Protein AF-A0A382QL53-F1 (afdb_monomer_lite)

Secondary structure (DSSP, 8-state):
--------------------TTTTTTTT------PPPEEEEEEEEE-SSTTTTTHHHHHHHHHHHHHHHHH-SSPPEEEEEEEEE--TTSS-SEEEEEEES-HHHHHHHHHT-------SSSBTHHHHHHHHHHTS---S-SSEEEEEEEEESS-B-SS-TTS--HHHHHHHHHHTTEEEEEEE-S--TT---

Organism: NCBI:txid408172

Sequence (193 aa):
MMKKLIPTVCILALGIASPVFAAEKEEAKKVAKKQKPRIEVCFVLDTTGSMGGLIAGAKEKIWSMANEMISAKPTPEIRIGLIGYRDKTDAYVTKVYQLSNDIDDIYGKLMAFQAQGGGDTPESVNQALNEAVTKMEWSKSRDVLKVIFLVGDAPPHMDYKQDVKYPDSCKLAMKKDIIVNTIQCGSMGSTTP

Radius of gyration: 31.43 Å; chains: 1; bounding box: 80×53×101 Å

Structure (mmCIF, N/CA/C/O backbone):
data_AF-A0A382QL53-F1
#
_entry.id   AF-A0A382QL53-F1
#
loop_
_atom_site.group_PDB
_atom_site.id
_atom_site.type_symbol
_atom_site.label_atom_id
_atom_site.label_alt_id
_atom_site.label_comp_id
_atom_site.label_asym_id
_atom_site.label_entity_id
_atom_site.label_seq_id
_atom_site.pdbx_PDB_ins_code
_atom_site.Cartn_x
_atom_site.Cartn_y
_atom_site.Cartn_z
_atom_site.occupancy
_atom_site.B_iso_or_equiv
_atom_site.auth_seq_id
_atom_site.auth_comp_id
_atom_site.auth_asym_id
_atom_site.auth_atom_id
_atom_site.pdbx_PDB_model_num
ATOM 1 N N . MET A 1 1 ? -65.905 -37.876 81.421 1.00 43.59 1 MET A N 1
ATOM 2 C CA . MET A 1 1 ? -64.572 -37.915 80.772 1.00 43.59 1 MET A CA 1
ATOM 3 C C . MET A 1 1 ? -64.428 -36.648 79.935 1.00 43.59 1 MET A C 1
ATOM 5 O O . MET A 1 1 ? -64.988 -36.576 78.861 1.00 43.59 1 MET A O 1
ATOM 9 N N . MET A 1 2 ? -64.070 -35.516 80.540 1.00 40.69 2 MET A N 1
ATOM 10 C CA . MET A 1 2 ? -62.701 -35.019 80.757 1.00 40.69 2 MET A CA 1
ATOM 11 C C . MET A 1 2 ? -61.915 -34.711 79.470 1.00 40.69 2 MET A C 1
ATOM 13 O O . MET A 1 2 ? -61.416 -35.628 78.828 1.00 40.69 2 MET A O 1
ATOM 17 N N . LYS A 1 3 ? -61.667 -33.396 79.312 1.00 38.94 3 LYS A N 1
ATOM 18 C CA . LYS A 1 3 ? -60.538 -32.678 78.674 1.00 38.94 3 LYS A CA 1
ATOM 19 C C . LYS A 1 3 ? -60.883 -31.991 77.344 1.00 38.94 3 LYS A C 1
ATOM 21 O O . LYS A 1 3 ? -61.438 -32.627 76.472 1.00 38.94 3 LYS A O 1
ATOM 26 N N . LYS A 1 4 ? -60.520 -30.731 77.088 1.00 42.22 4 LYS A N 1
ATOM 27 C CA . LYS A 1 4 ? -59.977 -29.615 77.890 1.00 42.22 4 LYS A CA 1
ATOM 28 C C . LYS A 1 4 ? -60.097 -28.361 77.000 1.00 42.22 4 LYS A C 1
ATOM 30 O O . LYS A 1 4 ? -59.873 -28.440 75.800 1.00 42.22 4 LYS A O 1
ATOM 35 N N . LEU A 1 5 ? -60.423 -27.238 77.626 1.00 50.81 5 LEU A N 1
ATOM 36 C CA . LEU A 1 5 ? -60.391 -25.873 77.104 1.00 50.81 5 LEU A CA 1
ATOM 37 C C . LEU A 1 5 ? -58.932 -25.392 76.949 1.00 50.81 5 LEU A C 1
ATOM 39 O O . LEU A 1 5 ? -58.156 -25.585 77.887 1.00 50.81 5 LEU A O 1
ATOM 43 N N . ILE A 1 6 ? -58.579 -24.733 75.837 1.00 47.62 6 ILE A N 1
ATOM 44 C CA . ILE A 1 6 ? -57.430 -23.807 75.740 1.00 47.62 6 ILE A CA 1
ATOM 45 C C . ILE A 1 6 ? -57.850 -22.602 74.869 1.00 47.62 6 ILE A C 1
ATOM 47 O O . ILE A 1 6 ? -58.411 -22.824 73.796 1.00 47.62 6 ILE A O 1
ATOM 51 N N . PRO A 1 7 ? -57.618 -21.351 75.315 1.00 47.66 7 PRO A N 1
ATOM 52 C CA . PRO A 1 7 ? -57.977 -20.130 74.596 1.00 47.66 7 PRO A CA 1
ATOM 53 C C . PRO A 1 7 ? -56.783 -19.489 73.852 1.00 47.66 7 PRO A C 1
ATOM 55 O O . PRO A 1 7 ? -55.632 -19.864 74.059 1.00 47.66 7 PRO A O 1
ATOM 58 N N . THR A 1 8 ? -57.097 -18.429 73.092 1.00 39.28 8 THR A N 1
ATOM 59 C CA . THR A 1 8 ? -56.210 -17.295 72.746 1.00 39.28 8 THR A CA 1
ATOM 60 C C . THR A 1 8 ? -55.262 -17.486 71.550 1.00 39.28 8 THR A C 1
ATOM 62 O O . THR A 1 8 ? -54.383 -18.336 71.558 1.00 39.28 8 THR A O 1
ATOM 65 N N . VAL A 1 9 ? -55.395 -16.621 70.535 1.00 42.31 9 VAL A N 1
ATOM 66 C CA . VAL A 1 9 ? -54.468 -15.506 70.218 1.00 42.31 9 VAL A CA 1
ATOM 67 C C . VAL A 1 9 ? -54.793 -14.971 68.811 1.00 42.31 9 VAL A C 1
ATOM 69 O O . VAL A 1 9 ? -54.548 -15.623 67.801 1.00 42.31 9 VAL A O 1
ATOM 72 N N . CYS A 1 10 ? -55.318 -13.743 68.759 1.00 44.75 10 CYS A N 1
ATOM 73 C CA . CYS A 1 10 ? -55.179 -12.848 67.611 1.00 44.75 10 CYS A CA 1
ATOM 74 C C . CYS A 1 10 ? -53.728 -12.363 67.537 1.00 44.75 10 CYS A C 1
ATOM 76 O O . CYS A 1 10 ? -53.263 -11.752 68.498 1.00 44.75 10 CYS A O 1
ATOM 78 N N . ILE A 1 11 ? -53.060 -12.518 66.392 1.00 45.62 11 ILE A N 1
ATOM 79 C CA . ILE A 1 11 ? -51.958 -11.632 65.993 1.00 45.62 11 ILE A CA 1
ATOM 80 C C . ILE A 1 11 ? -52.232 -11.169 64.560 1.00 45.62 11 ILE A C 1
ATOM 82 O O . ILE A 1 11 ? -52.137 -11.939 63.607 1.00 45.62 11 ILE A O 1
ATOM 86 N N . LEU A 1 12 ? -52.586 -9.886 64.439 1.00 45.88 12 LEU A N 1
ATOM 87 C CA . LEU A 1 12 ? -52.374 -9.098 63.231 1.00 45.88 12 LEU A CA 1
ATOM 88 C C . LEU A 1 12 ? -50.868 -9.094 62.938 1.00 45.88 12 LEU A C 1
ATOM 90 O O . LEU A 1 12 ? -50.099 -8.549 63.728 1.00 45.88 12 LEU A O 1
ATOM 94 N N . ALA A 1 13 ? -50.447 -9.638 61.799 1.00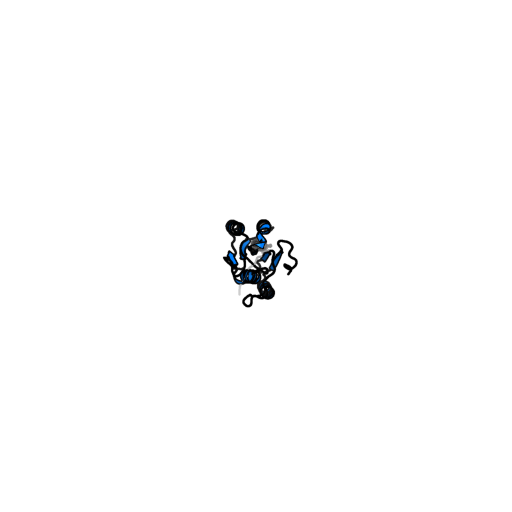 44.06 13 ALA A N 1
ATOM 95 C CA . ALA A 1 13 ? -49.136 -9.332 61.242 1.00 44.06 13 ALA A CA 1
ATOM 96 C C . ALA A 1 13 ? -49.301 -8.205 60.216 1.00 44.06 13 ALA A C 1
ATOM 98 O O . ALA A 1 13 ? -49.798 -8.413 59.109 1.00 44.06 13 ALA A O 1
ATOM 99 N N . LEU A 1 14 ? -48.924 -6.995 60.641 1.00 41.38 14 LEU A N 1
ATOM 100 C CA . LEU A 1 14 ? -48.677 -5.848 59.776 1.00 41.38 14 LEU A CA 1
ATOM 101 C C . LEU A 1 14 ? -47.622 -6.193 58.717 1.00 41.38 14 LEU A C 1
ATOM 103 O O . LEU A 1 14 ? -46.703 -6.974 58.957 1.00 41.38 14 LEU A O 1
ATOM 107 N N . GLY A 1 15 ? -47.764 -5.559 57.555 1.00 47.03 15 GLY A N 1
ATOM 108 C CA . GLY A 1 15 ? -46.883 -5.727 56.413 1.00 47.03 15 GLY A CA 1
ATOM 109 C C . GLY A 1 15 ? -45.410 -5.451 56.708 1.00 47.03 15 GLY A C 1
ATOM 110 O O . GLY A 1 15 ? -45.041 -4.481 57.366 1.00 47.03 15 GLY A O 1
ATOM 111 N N . ILE A 1 16 ? -44.576 -6.282 56.098 1.00 46.41 16 ILE A N 1
ATOM 112 C CA . ILE A 1 16 ? -43.194 -5.975 55.755 1.00 46.41 16 ILE A CA 1
ATOM 113 C C . ILE A 1 16 ? -43.114 -6.031 54.231 1.00 46.41 16 ILE A C 1
ATOM 115 O O . ILE A 1 16 ? -42.966 -7.090 53.628 1.00 46.41 16 ILE A O 1
ATOM 119 N N . ALA A 1 17 ? -43.289 -4.874 53.591 1.00 50.91 17 ALA A N 1
ATOM 120 C CA . ALA A 1 17 ? -42.873 -4.696 52.209 1.00 50.91 17 ALA A CA 1
ATOM 121 C C . ALA A 1 17 ? -41.340 -4.724 52.204 1.00 50.91 17 ALA A C 1
ATOM 123 O O . ALA A 1 17 ? -40.684 -3.722 52.481 1.00 50.91 17 ALA A O 1
ATOM 124 N N . SER A 1 18 ? -40.769 -5.905 51.986 1.00 45.72 18 SER A N 1
ATOM 125 C CA . SER A 1 18 ? -39.323 -6.076 51.912 1.00 45.72 18 SER A CA 1
ATOM 126 C C . SER A 1 18 ? -38.770 -5.292 50.713 1.00 45.72 18 SER A C 1
ATOM 128 O O . SER A 1 18 ? -39.291 -5.438 49.602 1.00 45.72 18 SER A O 1
ATOM 130 N N . PRO A 1 19 ? -37.692 -4.506 50.874 1.00 47.59 19 PRO A N 1
ATOM 131 C CA . PRO A 1 19 ? -37.056 -3.784 49.782 1.00 47.59 19 PRO A CA 1
ATOM 132 C C . PRO A 1 19 ? -36.140 -4.744 49.010 1.00 47.59 19 PRO A C 1
ATOM 134 O O . PRO A 1 19 ? -34.940 -4.528 48.906 1.00 47.59 19 PRO A O 1
ATOM 137 N N . VAL A 1 20 ? -36.681 -5.848 48.494 1.00 49.78 20 VAL A N 1
ATOM 138 C CA . VAL A 1 20 ? -35.894 -6.811 47.699 1.00 49.78 20 VAL A CA 1
ATOM 139 C C . VAL A 1 20 ? -35.732 -6.317 46.255 1.00 49.78 20 VAL A C 1
ATOM 141 O O . VAL A 1 20 ? -34.759 -6.642 45.592 1.00 49.78 20 VAL A O 1
ATOM 144 N N . PHE A 1 21 ? -36.607 -5.420 45.791 1.00 45.22 21 PHE A N 1
ATOM 145 C CA . PHE A 1 21 ? -36.583 -4.900 44.418 1.00 45.22 21 PHE A CA 1
ATOM 146 C C . PHE A 1 21 ? -35.567 -3.777 44.147 1.00 45.22 21 PHE A C 1
ATOM 148 O O . PHE A 1 21 ? -35.374 -3.399 42.991 1.00 45.22 21 PHE A O 1
ATOM 155 N N . ALA A 1 22 ? -34.941 -3.204 45.180 1.00 47.62 22 ALA A N 1
ATOM 156 C CA . ALA A 1 22 ? -34.010 -2.086 45.004 1.00 47.62 22 ALA A CA 1
ATOM 157 C C . ALA A 1 22 ? -32.567 -2.546 44.727 1.00 47.62 22 ALA A C 1
ATOM 159 O O . ALA A 1 22 ? -31.848 -1.861 44.005 1.00 47.62 22 ALA A O 1
ATOM 160 N N . ALA A 1 23 ? -32.166 -3.714 45.239 1.00 45.59 23 ALA A N 1
ATOM 161 C CA . ALA A 1 23 ? -30.795 -4.215 45.120 1.00 45.59 23 ALA A CA 1
ATOM 162 C C . ALA A 1 23 ? -30.489 -4.846 43.745 1.00 45.59 23 ALA A C 1
ATOM 164 O O . ALA A 1 23 ? -29.383 -4.694 43.236 1.00 45.59 23 ALA A O 1
ATOM 165 N N . GLU A 1 24 ? -31.472 -5.463 43.076 1.00 47.09 24 GLU A N 1
ATOM 166 C CA . GLU A 1 24 ? -31.278 -6.036 41.728 1.00 47.09 24 GLU A CA 1
ATOM 167 C C . GLU A 1 24 ? -31.043 -4.978 40.635 1.00 47.09 24 GLU A C 1
ATOM 169 O O . GLU A 1 24 ? -30.497 -5.279 39.574 1.00 47.09 24 GLU A O 1
ATOM 174 N N . LYS A 1 25 ? -31.421 -3.714 40.873 1.00 46.41 25 LYS A N 1
ATOM 175 C CA . LYS A 1 25 ? -31.213 -2.634 39.895 1.00 46.41 25 LYS A CA 1
ATOM 176 C C . LYS A 1 25 ? -29.796 -2.060 39.890 1.00 46.41 25 LYS A C 1
ATOM 178 O O . LYS A 1 25 ? -29.438 -1.410 38.906 1.00 46.41 25 LYS A O 1
ATOM 183 N N . GLU A 1 26 ? -28.991 -2.290 40.927 1.00 45.16 26 GLU A N 1
ATOM 184 C CA . GLU A 1 26 ? -27.621 -1.759 40.983 1.00 45.16 26 GLU A CA 1
ATOM 185 C C . GLU A 1 26 ? -26.584 -2.656 40.288 1.00 45.16 26 GLU A C 1
ATOM 187 O O . GLU A 1 26 ? -25.626 -2.132 39.718 1.00 45.16 26 GLU A O 1
ATOM 192 N N . GLU A 1 27 ? -26.800 -3.973 40.189 1.00 45.03 27 GLU A N 1
ATOM 193 C CA . GLU A 1 27 ? -25.874 -4.871 39.469 1.00 45.03 27 GLU A CA 1
ATOM 194 C C . GLU A 1 27 ? -26.003 -4.808 37.932 1.00 45.03 27 GLU A C 1
ATOM 196 O O . GLU A 1 27 ? -25.089 -5.206 37.203 1.00 45.03 27 GLU A O 1
ATOM 201 N N . ALA A 1 28 ? -27.085 -4.228 37.401 1.00 46.31 28 ALA A N 1
ATOM 202 C CA . ALA A 1 28 ? -27.333 -4.120 35.959 1.00 46.31 28 ALA A CA 1
ATOM 203 C C . ALA A 1 28 ? -26.646 -2.916 35.275 1.00 46.31 28 ALA A C 1
ATOM 205 O O . ALA A 1 28 ? -26.848 -2.679 34.083 1.00 46.31 28 ALA A O 1
ATOM 206 N N . LYS A 1 29 ? -25.794 -2.164 35.985 1.00 43.12 29 LYS A N 1
ATOM 207 C CA . LYS A 1 29 ? -24.888 -1.159 35.397 1.00 43.12 29 LYS A CA 1
ATOM 208 C C . LYS A 1 29 ? -23.459 -1.696 35.271 1.00 43.12 29 LYS A C 1
ATOM 210 O O . LYS A 1 29 ? -22.486 -1.007 35.573 1.00 43.12 29 LYS A O 1
ATOM 215 N N . LYS A 1 30 ? -23.290 -2.897 34.706 1.00 46.78 30 LYS A N 1
ATOM 216 C CA . LYS A 1 30 ? -22.062 -3.173 33.946 1.00 46.78 30 LYS A CA 1
ATOM 217 C C . LYS A 1 30 ? -22.049 -2.200 32.774 1.00 46.78 30 LYS A C 1
ATOM 219 O O . LYS A 1 30 ? -22.709 -2.425 31.764 1.00 46.78 30 LYS A O 1
ATOM 224 N N . VAL A 1 31 ? -21.323 -1.095 32.931 1.00 47.88 31 VAL A N 1
ATOM 225 C CA . VAL A 1 31 ? -20.933 -0.215 31.831 1.00 47.88 31 VAL A CA 1
ATOM 226 C C . VAL A 1 31 ? -20.260 -1.111 30.799 1.00 47.88 31 VAL A C 1
ATOM 228 O O . VAL A 1 31 ? -19.096 -1.481 30.953 1.00 47.88 31 VAL A O 1
ATOM 231 N N . ALA A 1 32 ? -21.005 -1.527 29.775 1.00 52.66 32 ALA A N 1
ATOM 232 C CA . ALA A 1 32 ? -20.423 -2.111 28.587 1.00 52.66 32 ALA A CA 1
ATOM 233 C C . ALA A 1 32 ? -19.450 -1.051 28.071 1.00 52.66 32 ALA A C 1
ATOM 235 O O . ALA A 1 32 ? -19.874 -0.011 27.562 1.00 52.66 32 ALA A O 1
ATOM 236 N N . LYS A 1 33 ? -18.147 -1.247 28.309 1.00 56.38 33 LYS A N 1
ATOM 237 C CA . LYS A 1 33 ? -17.110 -0.398 27.727 1.00 56.38 33 LYS A CA 1
ATOM 238 C C . LYS A 1 33 ? -17.384 -0.408 26.227 1.00 56.38 33 LYS A C 1
ATOM 240 O O . LYS A 1 33 ? -17.212 -1.449 25.599 1.00 56.38 33 LYS A O 1
ATOM 245 N N . LYS A 1 34 ? -17.865 0.713 25.675 1.00 66.12 34 LYS A N 1
ATOM 246 C CA . LYS A 1 34 ? -17.978 0.894 24.224 1.00 66.12 34 LYS A CA 1
ATOM 247 C C . LYS A 1 34 ? -16.606 0.543 23.657 1.00 66.12 34 LYS A C 1
ATOM 249 O O . LYS A 1 34 ? -15.632 1.221 23.987 1.00 66.12 34 LYS A O 1
ATOM 254 N N . GLN A 1 35 ? -16.514 -0.555 22.906 1.00 80.44 35 GLN A N 1
ATOM 255 C CA . GLN A 1 35 ? -15.264 -0.918 22.251 1.00 80.44 35 GLN A CA 1
ATOM 256 C C . GLN A 1 35 ? -14.867 0.239 21.337 1.00 80.44 35 GLN A C 1
ATOM 258 O O . GLN A 1 35 ? -15.718 0.826 20.661 1.00 80.44 35 GLN A O 1
ATOM 263 N N . LYS A 1 36 ? -13.586 0.609 21.377 1.00 88.94 36 LYS A N 1
ATOM 264 C CA . LYS A 1 36 ? -13.058 1.615 20.460 1.00 88.94 36 LYS A CA 1
ATOM 265 C C . LYS A 1 36 ? -13.231 1.090 19.032 1.00 88.94 36 LYS A C 1
ATOM 267 O O . LYS A 1 36 ? -13.008 -0.105 18.820 1.00 88.94 36 LYS A O 1
ATOM 272 N N . PRO A 1 37 ? -13.619 1.934 18.061 1.00 95.31 37 PRO A N 1
ATOM 273 C CA . PRO A 1 37 ? -13.603 1.521 16.666 1.00 95.31 37 PRO A CA 1
ATOM 274 C C . PRO A 1 37 ? -12.206 1.039 16.286 1.00 95.31 37 PRO A C 1
ATOM 276 O O . PRO A 1 37 ? -11.212 1.570 16.779 1.00 95.31 37 PRO A O 1
ATOM 279 N N . ARG A 1 38 ? -12.126 0.042 15.411 1.00 97.50 38 ARG A N 1
ATOM 280 C CA . ARG A 1 38 ? -10.855 -0.503 14.941 1.00 97.50 38 ARG A CA 1
ATOM 281 C C . ARG A 1 38 ? -10.722 -0.255 13.451 1.00 97.50 38 ARG A C 1
ATOM 283 O O . ARG A 1 38 ? -11.647 -0.557 12.697 1.00 97.50 38 ARG A O 1
ATOM 290 N N . ILE A 1 39 ? -9.578 0.282 13.048 1.00 98.00 39 ILE A N 1
ATOM 291 C CA . ILE A 1 39 ? -9.277 0.604 11.655 1.00 98.00 39 ILE A CA 1
ATOM 292 C C . ILE A 1 39 ? -7.958 -0.059 11.274 1.00 98.00 39 ILE A C 1
ATOM 294 O O . ILE A 1 39 ? -6.963 0.024 11.989 1.00 98.00 39 ILE A O 1
ATOM 298 N N . GLU A 1 40 ? -7.945 -0.714 10.128 1.00 98.69 40 GLU A N 1
ATOM 299 C CA . GLU A 1 40 ? -6.742 -1.228 9.495 1.00 98.69 40 GLU A CA 1
ATOM 300 C C . GLU A 1 40 ? -6.651 -0.606 8.115 1.00 98.69 40 GLU A C 1
ATOM 302 O O . GLU A 1 40 ? -7.607 -0.645 7.337 1.00 98.69 40 GLU A O 1
ATOM 307 N N . VAL A 1 41 ? -5.508 -0.005 7.819 1.00 98.56 41 VAL A N 1
ATOM 308 C CA . VAL A 1 41 ? -5.296 0.668 6.545 1.00 98.56 41 VAL A CA 1
ATOM 309 C C . VAL A 1 41 ? -3.972 0.251 5.936 1.00 98.56 41 VAL A C 1
ATOM 311 O O . VAL A 1 41 ? -2.953 0.207 6.617 1.00 98.56 41 VAL A O 1
ATOM 314 N N . CYS A 1 42 ? -3.985 -0.054 4.645 1.00 98.75 42 CYS A N 1
ATOM 315 C CA . CYS A 1 42 ? -2.784 -0.298 3.866 1.00 98.75 42 CYS A CA 1
ATOM 316 C C . CYS A 1 42 ? -2.668 0.771 2.781 1.00 98.75 42 CYS A C 1
ATOM 318 O O . CYS A 1 42 ? -3.566 0.916 1.951 1.00 98.75 42 CYS A O 1
ATOM 320 N N . PHE A 1 43 ? -1.564 1.512 2.783 1.00 98.69 43 PHE A N 1
ATOM 321 C CA . PHE A 1 43 ? -1.221 2.407 1.684 1.00 98.69 43 PHE A CA 1
ATOM 322 C C . PHE A 1 43 ? -0.340 1.657 0.688 1.00 98.69 43 PHE A C 1
ATOM 324 O O . PHE A 1 43 ? 0.678 1.085 1.070 1.00 98.69 43 PHE A O 1
ATOM 331 N N . VAL A 1 44 ? -0.736 1.645 -0.579 1.00 98.62 44 VAL A N 1
ATOM 332 C CA . VAL A 1 44 ? 0.003 1.021 -1.678 1.00 98.62 44 VAL A CA 1
ATOM 333 C C . VAL A 1 44 ? 0.491 2.150 -2.570 1.00 98.62 44 VAL A C 1
ATOM 335 O O . VAL A 1 44 ? -0.304 2.748 -3.284 1.00 98.62 44 VAL A O 1
ATOM 338 N N . LEU A 1 45 ? 1.767 2.494 -2.458 1.00 98.38 45 LEU A N 1
ATOM 339 C CA . LEU A 1 45 ? 2.376 3.661 -3.078 1.00 98.38 45 LEU A CA 1
ATOM 340 C C . LEU A 1 45 ? 3.227 3.253 -4.277 1.00 98.38 45 LEU A C 1
ATOM 342 O O . LEU A 1 45 ? 4.143 2.439 -4.153 1.00 98.38 45 LEU A O 1
ATOM 346 N N . ASP A 1 46 ? 2.948 3.888 -5.403 1.00 97.00 46 ASP A N 1
ATOM 347 C CA . ASP A 1 46 ? 3.813 3.897 -6.567 1.00 97.00 46 ASP A CA 1
ATOM 348 C C . ASP A 1 46 ? 5.127 4.622 -6.248 1.00 97.00 46 ASP A C 1
ATOM 350 O O . ASP A 1 46 ? 5.145 5.752 -5.743 1.00 97.00 46 ASP A O 1
ATOM 354 N N . THR A 1 47 ? 6.238 3.939 -6.497 1.00 96.69 47 THR A N 1
ATOM 355 C CA . THR A 1 47 ? 7.592 4.442 -6.255 1.00 96.69 47 THR A CA 1
ATOM 356 C C . THR A 1 47 ? 8.473 4.352 -7.499 1.00 96.69 47 THR A C 1
ATOM 358 O O . THR A 1 47 ? 9.704 4.341 -7.365 1.00 96.69 47 THR A O 1
ATOM 361 N N . THR A 1 48 ? 7.862 4.288 -8.684 1.00 94.81 48 THR A N 1
ATOM 362 C CA . THR A 1 48 ? 8.537 4.299 -9.990 1.00 94.81 48 THR A CA 1
ATOM 363 C C . THR A 1 48 ? 9.108 5.686 -10.293 1.00 94.81 48 THR A C 1
ATOM 365 O O . THR A 1 48 ? 8.911 6.651 -9.544 1.00 94.81 48 THR A O 1
ATOM 368 N N . GLY A 1 49 ? 9.881 5.809 -11.373 1.00 91.75 49 GLY A N 1
ATOM 369 C CA . GLY A 1 49 ? 10.487 7.077 -11.773 1.00 91.75 49 GLY A CA 1
ATOM 370 C C . GLY A 1 49 ? 9.481 8.176 -12.147 1.00 91.75 49 GLY A C 1
ATOM 371 O O . GLY A 1 49 ? 9.762 9.349 -11.880 1.00 91.75 49 GLY A O 1
ATOM 372 N N . SER A 1 50 ? 8.313 7.831 -12.710 1.00 91.38 50 SER A N 1
ATOM 373 C CA . SER A 1 50 ? 7.268 8.797 -13.115 1.00 91.38 50 SER A CA 1
ATOM 374 C C . SER A 1 50 ? 6.746 9.608 -11.927 1.00 91.38 50 SER A C 1
ATOM 376 O O . SER A 1 50 ? 6.552 10.824 -12.023 1.00 91.38 50 SER A O 1
ATOM 378 N N . MET A 1 51 ? 6.693 8.972 -10.755 1.00 94.62 51 MET A N 1
ATOM 379 C CA . MET A 1 51 ? 6.316 9.595 -9.494 1.00 94.62 51 MET A CA 1
ATOM 380 C C . MET A 1 51 ? 7.314 10.649 -8.991 1.00 94.62 51 MET A C 1
ATOM 382 O O . MET A 1 51 ? 7.040 11.280 -7.978 1.00 94.62 51 MET A O 1
ATOM 386 N N . GLY A 1 52 ? 8.448 10.908 -9.651 1.00 92.38 52 GLY A N 1
ATOM 387 C CA . GLY A 1 52 ? 9.494 11.836 -9.189 1.00 92.38 52 GLY A CA 1
ATOM 388 C C . GLY A 1 52 ? 8.985 13.166 -8.611 1.00 92.38 52 GLY A C 1
ATOM 389 O O . GLY A 1 52 ? 9.146 13.432 -7.420 1.00 92.38 52 GLY A O 1
ATOM 390 N N . GLY A 1 53 ? 8.330 13.992 -9.431 1.00 92.19 53 GLY A N 1
ATOM 391 C CA . GLY A 1 53 ? 7.772 15.283 -8.995 1.00 92.19 53 GLY A CA 1
ATOM 392 C C . GLY A 1 53 ? 6.497 15.178 -8.146 1.00 92.19 53 GLY A C 1
ATOM 393 O O . GLY A 1 53 ? 6.026 16.183 -7.621 1.00 92.19 53 GLY A O 1
ATOM 394 N N . LEU A 1 54 ? 5.932 13.976 -8.014 1.00 95.25 54 LEU A N 1
ATOM 395 C CA . LEU A 1 54 ? 4.622 13.721 -7.409 1.00 95.25 54 LEU A CA 1
ATOM 396 C C . LEU A 1 54 ? 4.729 13.029 -6.042 1.00 95.25 54 LEU A C 1
ATOM 398 O O . LEU A 1 54 ? 3.860 13.205 -5.189 1.00 95.25 54 LEU A O 1
ATOM 402 N N . ILE A 1 55 ? 5.804 12.274 -5.801 1.00 96.44 55 ILE A N 1
ATOM 403 C CA . ILE A 1 55 ? 5.938 11.365 -4.660 1.00 96.44 55 ILE A CA 1
ATOM 404 C C . ILE A 1 55 ? 5.983 12.119 -3.336 1.00 96.44 55 ILE A C 1
ATOM 406 O O . ILE A 1 55 ? 5.463 11.627 -2.339 1.00 96.44 55 ILE A O 1
ATOM 410 N N . ALA A 1 56 ? 6.560 13.323 -3.311 1.00 97.00 56 ALA A N 1
ATOM 411 C CA . ALA A 1 56 ? 6.552 14.168 -2.120 1.00 97.00 56 ALA A CA 1
ATOM 412 C C . ALA A 1 56 ? 5.111 14.526 -1.717 1.00 97.00 56 ALA A C 1
ATOM 414 O O . ALA A 1 56 ? 4.699 14.233 -0.596 1.00 97.00 56 ALA A O 1
ATOM 415 N N . GLY A 1 57 ? 4.311 15.031 -2.662 1.00 96.75 57 GLY A N 1
ATOM 416 C CA . GLY A 1 57 ? 2.896 15.334 -2.427 1.00 96.75 57 GLY A CA 1
ATOM 417 C C . GLY A 1 57 ? 2.061 14.089 -2.112 1.00 96.75 57 GLY A C 1
ATOM 418 O O . GLY A 1 57 ? 1.188 14.129 -1.245 1.00 96.75 57 GLY A O 1
ATOM 419 N N . ALA A 1 58 ? 2.356 12.951 -2.748 1.00 97.38 58 ALA A N 1
ATOM 420 C CA . ALA A 1 58 ? 1.696 11.679 -2.453 1.00 97.38 58 ALA A CA 1
ATOM 421 C C . ALA A 1 58 ? 1.950 11.229 -1.004 1.00 97.38 58 ALA A C 1
ATOM 423 O O . ALA A 1 58 ? 1.011 10.870 -0.292 1.00 97.38 58 ALA A O 1
ATOM 424 N N . LYS A 1 59 ? 3.201 11.308 -0.534 1.00 98.06 59 LYS A N 1
ATOM 425 C CA . LYS A 1 59 ? 3.573 11.004 0.855 1.00 98.06 59 LYS A CA 1
ATOM 426 C C . LYS A 1 59 ? 2.897 11.943 1.851 1.00 98.06 59 LYS A C 1
ATOM 428 O O . LYS A 1 59 ? 2.369 11.470 2.856 1.00 98.06 59 LYS A O 1
ATOM 433 N N . GLU A 1 60 ? 2.877 13.246 1.572 1.00 97.38 60 GLU A N 1
ATOM 434 C CA . GLU A 1 60 ? 2.176 14.233 2.403 1.00 97.38 60 GLU A CA 1
ATOM 435 C C . GLU A 1 60 ? 0.678 13.925 2.492 1.00 97.38 60 GLU A C 1
ATOM 437 O O . GLU A 1 60 ? 0.100 13.941 3.582 1.00 97.38 60 GLU A O 1
ATOM 442 N N . LYS A 1 61 ? 0.049 13.571 1.365 1.00 96.75 61 LYS A N 1
ATOM 443 C CA . LYS A 1 61 ? -1.371 13.212 1.329 1.00 96.75 61 LYS A CA 1
ATOM 444 C C . LYS A 1 61 ? -1.662 11.929 2.107 1.00 96.75 61 LYS A C 1
ATOM 446 O O . LYS A 1 61 ? -2.597 11.922 2.907 1.00 96.75 61 LYS A O 1
ATOM 451 N N . ILE A 1 62 ? -0.856 10.881 1.917 1.00 97.56 62 ILE A N 1
ATOM 452 C CA . ILE A 1 62 ? -0.943 9.629 2.686 1.00 97.56 62 ILE A CA 1
ATOM 453 C C . ILE A 1 62 ? -0.858 9.930 4.185 1.00 97.56 62 ILE A C 1
ATOM 455 O O . ILE A 1 62 ? -1.698 9.474 4.963 1.00 97.56 62 ILE A O 1
ATOM 459 N N . TRP A 1 63 ? 0.122 10.739 4.590 1.00 97.38 63 TRP A N 1
ATOM 460 C CA . TRP A 1 63 ? 0.320 11.086 5.992 1.00 97.38 63 TRP A CA 1
ATOM 461 C C . TRP A 1 63 ? -0.830 11.918 6.567 1.00 97.38 63 TRP A C 1
ATOM 463 O O . TRP A 1 63 ? -1.288 11.669 7.683 1.00 97.38 63 TRP A O 1
ATOM 473 N N . SER A 1 64 ? -1.357 12.871 5.798 1.00 96.94 64 SER A N 1
ATOM 474 C CA . SER A 1 64 ? -2.544 13.641 6.179 1.00 96.94 64 SER A CA 1
ATOM 475 C C . SER A 1 64 ? -3.757 12.734 6.414 1.00 96.94 64 SER A C 1
ATOM 477 O O . SER A 1 64 ? -4.424 12.872 7.439 1.00 96.94 64 SER A O 1
ATOM 479 N N . MET A 1 65 ? -3.999 11.763 5.530 1.00 96.69 65 MET A N 1
ATOM 480 C CA . MET A 1 65 ? -5.097 10.801 5.678 1.00 96.69 65 MET A CA 1
ATOM 481 C C . MET A 1 65 ? -4.906 9.887 6.891 1.00 96.69 65 MET A C 1
ATOM 483 O O . MET A 1 65 ? -5.859 9.629 7.626 1.00 96.69 65 MET A O 1
ATOM 487 N N . ALA A 1 66 ? -3.678 9.417 7.132 1.00 96.06 66 ALA A N 1
ATOM 488 C CA . ALA A 1 66 ? -3.348 8.650 8.330 1.00 96.06 66 ALA A CA 1
ATOM 489 C C . ALA A 1 66 ? -3.684 9.435 9.608 1.00 96.06 66 ALA A C 1
ATOM 491 O O . ALA A 1 66 ? -4.381 8.917 10.483 1.00 96.06 66 ALA A O 1
ATOM 492 N N . ASN A 1 67 ? -3.270 10.703 9.684 1.00 95.88 67 ASN A N 1
ATOM 493 C CA . ASN A 1 67 ? -3.550 11.575 10.827 1.00 95.88 67 ASN A CA 1
ATOM 494 C C . ASN A 1 67 ? -5.042 11.867 11.019 1.00 95.88 67 ASN A C 1
ATOM 496 O O . ASN A 1 67 ? -5.508 11.929 12.161 1.00 95.88 67 ASN A O 1
ATOM 500 N N . GLU A 1 68 ? -5.797 12.018 9.930 1.00 96.00 68 GLU A N 1
ATOM 501 C CA . GLU A 1 68 ? -7.252 12.177 9.980 1.00 96.00 68 GLU A CA 1
ATOM 502 C C . GLU A 1 68 ? -7.921 10.936 10.593 1.00 96.00 68 GLU A C 1
ATOM 504 O O . GLU A 1 68 ? -8.723 11.061 11.521 1.00 96.00 68 GLU A O 1
ATOM 509 N N . MET A 1 69 ? -7.523 9.733 10.160 1.00 95.44 69 MET A N 1
ATOM 510 C CA . MET A 1 69 ? -8.030 8.477 10.728 1.00 95.44 69 MET A CA 1
ATOM 511 C C . MET A 1 69 ? -7.641 8.302 12.203 1.00 95.44 69 MET A C 1
ATOM 513 O O . MET A 1 69 ? -8.483 7.906 13.006 1.00 95.44 69 MET A O 1
ATOM 517 N N . ILE A 1 70 ? -6.400 8.628 12.583 1.00 94.69 70 ILE A N 1
ATOM 518 C CA . ILE A 1 70 ? -5.922 8.573 13.980 1.00 94.69 70 ILE A CA 1
ATOM 519 C C . ILE A 1 70 ? -6.733 9.520 14.879 1.00 94.69 70 ILE A C 1
ATOM 521 O O . ILE A 1 70 ? -7.075 9.182 16.016 1.00 94.69 70 ILE A O 1
ATOM 525 N N . SER A 1 71 ? -7.053 10.709 14.368 1.00 95.06 71 SER A N 1
ATOM 526 C CA . SER A 1 71 ? -7.696 11.781 15.134 1.00 95.06 71 SER A CA 1
ATOM 527 C C . SER A 1 71 ? -9.226 11.700 15.152 1.00 95.06 71 SER A C 1
ATOM 529 O O . SER A 1 71 ? -9.867 12.461 15.887 1.00 95.06 71 SER A O 1
ATOM 531 N N . ALA A 1 72 ? -9.816 10.771 14.391 1.00 95.19 72 ALA A N 1
ATOM 532 C CA . ALA A 1 72 ? -11.257 10.561 14.309 1.00 95.19 72 ALA A CA 1
ATOM 533 C C . ALA A 1 72 ? -11.905 10.333 15.691 1.00 95.19 72 ALA A C 1
ATOM 535 O O . ALA A 1 72 ? -11.262 9.899 16.653 1.00 95.19 72 ALA A O 1
ATOM 536 N N . LYS A 1 73 ? -13.207 10.634 15.809 1.00 93.06 73 LYS A N 1
ATOM 537 C CA . LYS A 1 73 ? -13.979 10.462 17.051 1.00 93.06 73 LYS A CA 1
ATOM 538 C C . LYS A 1 73 ? -15.153 9.492 16.848 1.00 93.06 73 LYS A C 1
ATOM 540 O O . LYS A 1 73 ? -15.905 9.674 15.896 1.00 93.06 73 LYS A O 1
ATOM 545 N N . PRO A 1 74 ? -15.370 8.518 17.756 1.00 92.62 74 PRO A N 1
ATOM 546 C CA . PRO A 1 74 ? -14.522 8.177 18.906 1.00 92.62 74 PRO A CA 1
ATOM 547 C C . PRO A 1 74 ? -13.140 7.667 18.466 1.00 92.62 74 PRO A C 1
ATOM 549 O O . PRO A 1 74 ? -13.024 7.054 17.413 1.00 92.62 74 PRO A O 1
ATOM 552 N N . THR A 1 75 ? -12.106 7.948 19.269 1.00 94.00 75 THR A N 1
ATOM 553 C CA . THR A 1 75 ? -10.708 7.656 18.905 1.00 94.00 75 THR A CA 1
ATOM 554 C C . THR A 1 75 ? -10.509 6.165 18.632 1.00 94.00 75 THR A C 1
ATOM 556 O O . THR A 1 75 ? -10.739 5.364 19.550 1.00 94.00 75 THR A O 1
ATOM 559 N N . PRO A 1 76 ? -10.108 5.792 17.402 1.00 95.62 76 PRO A N 1
ATOM 560 C CA . PRO A 1 76 ? -9.983 4.400 17.017 1.00 95.62 76 PRO A CA 1
ATOM 561 C C . PRO A 1 76 ? -8.666 3.786 17.497 1.00 95.62 76 PRO A C 1
ATOM 563 O O . PRO A 1 76 ? -7.691 4.476 17.792 1.00 95.62 76 PRO A O 1
ATOM 566 N N . GLU A 1 77 ? -8.630 2.460 17.539 1.00 96.44 77 GLU A N 1
ATOM 567 C CA . GLU A 1 77 ? -7.388 1.691 17.502 1.00 96.44 77 GLU A CA 1
ATOM 568 C C . GLU A 1 77 ? -7.030 1.453 16.034 1.00 96.44 77 GLU A C 1
ATOM 570 O O . GLU A 1 77 ? -7.814 0.850 15.296 1.00 96.44 77 GLU A O 1
ATOM 575 N N . ILE A 1 78 ? -5.867 1.940 15.600 1.00 97.25 78 ILE A N 1
ATOM 576 C CA . ILE A 1 78 ? -5.452 1.883 14.197 1.00 97.25 78 ILE A CA 1
ATOM 577 C C . ILE A 1 78 ? -4.208 1.013 14.008 1.00 97.25 78 ILE A C 1
ATOM 579 O O . ILE A 1 78 ? -3.291 1.040 14.831 1.00 97.25 78 ILE A O 1
ATOM 583 N N . ARG A 1 79 ? -4.174 0.252 12.910 1.00 98.56 79 ARG A N 1
ATOM 584 C CA . ARG A 1 79 ? -2.948 -0.352 12.373 1.00 98.56 79 ARG A CA 1
ATOM 585 C C . ARG A 1 79 ? -2.736 0.119 10.941 1.00 98.56 79 ARG A C 1
ATOM 587 O O . ARG A 1 79 ? -3.672 0.082 10.142 1.00 98.56 79 ARG A O 1
ATOM 594 N N . ILE A 1 80 ? -1.520 0.541 10.624 1.00 98.62 80 ILE A N 1
ATOM 595 C CA . ILE A 1 80 ? -1.138 1.035 9.304 1.00 98.62 80 ILE A CA 1
ATOM 596 C C . ILE A 1 80 ? -0.108 0.085 8.704 1.00 98.62 80 ILE A C 1
ATOM 598 O O . ILE A 1 80 ? 0.854 -0.303 9.360 1.00 98.62 80 ILE A O 1
ATOM 602 N N . GLY A 1 81 ? -0.344 -0.313 7.462 1.00 98.50 81 GLY A N 1
ATOM 603 C CA . GLY A 1 81 ? 0.563 -1.085 6.629 1.00 98.50 81 GLY A CA 1
ATOM 604 C C . GLY A 1 81 ? 0.929 -0.276 5.395 1.00 98.50 81 GLY A C 1
ATOM 605 O O . GLY A 1 81 ? 0.227 0.666 5.008 1.00 98.50 81 GLY A O 1
ATOM 606 N N . LEU A 1 82 ? 2.031 -0.647 4.762 1.00 98.50 82 LEU A N 1
ATOM 607 C CA . LEU A 1 82 ? 2.579 0.108 3.648 1.00 98.50 82 LEU A CA 1
ATOM 608 C C . LEU A 1 82 ? 3.192 -0.847 2.624 1.00 98.50 82 LEU A C 1
ATOM 610 O O . LEU A 1 82 ? 3.976 -1.722 2.981 1.00 98.50 82 LEU A O 1
ATOM 614 N N . ILE A 1 83 ? 2.849 -0.673 1.354 1.00 98.62 83 ILE A N 1
ATOM 615 C CA . ILE A 1 83 ? 3.506 -1.333 0.228 1.00 98.62 83 ILE A CA 1
ATOM 616 C C . ILE A 1 83 ? 4.042 -0.245 -0.687 1.00 98.62 83 ILE A C 1
ATOM 618 O O . ILE A 1 83 ? 3.272 0.581 -1.154 1.00 98.62 83 ILE A O 1
ATOM 622 N N . GLY A 1 84 ? 5.344 -0.248 -0.951 1.00 97.88 84 GLY A N 1
ATOM 623 C CA . GLY A 1 84 ? 5.896 0.465 -2.105 1.00 97.88 84 GLY A CA 1
ATOM 624 C C . GLY A 1 84 ? 5.981 -0.492 -3.281 1.00 97.88 84 GLY A C 1
ATOM 625 O O . GLY A 1 84 ? 6.344 -1.651 -3.066 1.00 97.88 84 GLY A O 1
ATOM 626 N N . TYR A 1 85 ? 5.671 -0.046 -4.492 1.00 96.81 85 TYR A N 1
ATOM 627 C CA . TYR A 1 85 ? 5.853 -0.867 -5.687 1.00 96.81 85 TYR A CA 1
ATOM 628 C C . TYR A 1 85 ? 6.569 -0.124 -6.810 1.00 96.81 85 TYR A C 1
ATOM 630 O O . TYR A 1 85 ? 6.592 1.108 -6.839 1.00 96.81 85 TYR A O 1
ATOM 638 N N . ARG A 1 86 ? 7.205 -0.908 -7.677 1.00 94.44 86 ARG A N 1
ATOM 639 C CA . ARG A 1 86 ? 7.821 -0.490 -8.941 1.00 94.44 86 ARG A CA 1
ATOM 640 C C . ARG A 1 86 ? 7.496 -1.533 -10.011 1.00 94.44 86 ARG A C 1
ATOM 642 O O . ARG A 1 86 ? 6.453 -2.168 -9.871 1.00 94.44 86 ARG A O 1
ATOM 649 N N . ASP A 1 87 ? 8.375 -1.777 -10.986 1.00 89.56 87 ASP A N 1
ATOM 650 C CA . ASP A 1 87 ? 8.192 -2.830 -11.988 1.00 89.56 87 ASP A CA 1
ATOM 651 C C . ASP A 1 87 ? 9.134 -4.044 -11.824 1.00 89.56 87 ASP A C 1
ATOM 653 O O . ASP A 1 87 ? 10.018 -4.096 -10.963 1.00 89.56 87 ASP A O 1
ATOM 657 N N . LYS A 1 88 ? 8.914 -5.091 -12.629 1.00 85.38 88 LYS A N 1
ATOM 658 C CA . LYS A 1 88 ? 9.526 -6.428 -12.525 1.00 85.38 88 LYS A CA 1
ATOM 659 C C . LYS A 1 88 ? 11.039 -6.459 -12.664 1.00 85.38 88 LYS A C 1
ATOM 661 O O . LYS A 1 88 ? 11.665 -7.413 -12.201 1.00 85.38 88 LYS A O 1
ATOM 666 N N . THR A 1 89 ? 11.619 -5.452 -13.303 1.00 85.50 89 THR A N 1
ATOM 667 C CA . THR A 1 89 ? 13.065 -5.352 -13.539 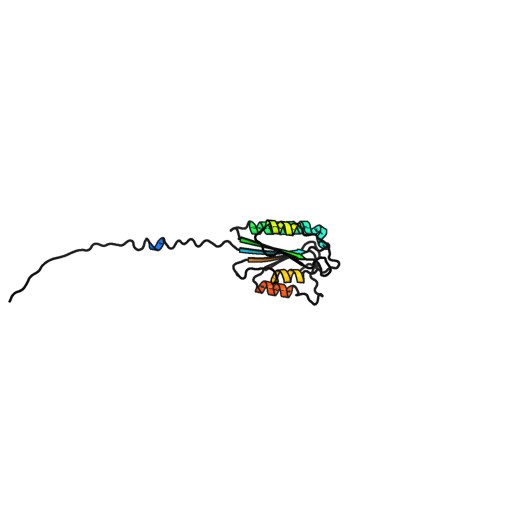1.00 85.50 89 THR A CA 1
ATOM 668 C C . THR A 1 89 ? 13.768 -4.392 -12.587 1.00 85.50 89 THR A C 1
ATOM 670 O O . THR A 1 89 ? 14.981 -4.212 -12.693 1.00 85.50 89 THR A O 1
ATOM 673 N N . ASP A 1 90 ? 13.037 -3.792 -11.650 1.00 89.75 90 ASP A N 1
ATOM 674 C CA . ASP A 1 90 ? 13.606 -2.867 -10.682 1.00 89.75 90 ASP A CA 1
ATOM 675 C C . ASP A 1 90 ? 14.244 -3.565 -9.483 1.00 89.75 90 ASP A C 1
ATOM 677 O O . ASP A 1 90 ? 14.145 -4.775 -9.281 1.00 89.75 90 ASP A O 1
ATOM 681 N N . ALA A 1 91 ? 14.875 -2.759 -8.623 1.00 90.50 91 ALA A N 1
ATOM 682 C CA . ALA A 1 91 ? 15.449 -3.206 -7.353 1.00 90.50 91 ALA A CA 1
ATOM 683 C C . ALA A 1 91 ? 14.457 -3.998 -6.475 1.00 90.50 91 ALA A C 1
ATOM 685 O O . ALA A 1 91 ? 14.875 -4.795 -5.636 1.00 90.50 91 ALA A O 1
ATOM 686 N N . TYR A 1 92 ? 13.157 -3.752 -6.641 1.00 93.12 92 TYR A N 1
ATOM 687 C CA . TYR A 1 92 ? 12.072 -4.554 -6.094 1.00 93.12 92 TYR A CA 1
ATOM 688 C C . TYR A 1 92 ? 10.802 -4.306 -6.905 1.00 93.12 92 TYR A C 1
ATOM 690 O O . TYR A 1 92 ? 10.566 -3.183 -7.335 1.00 93.12 92 TYR A O 1
ATOM 698 N N . VAL A 1 93 ? 9.948 -5.325 -7.012 1.00 93.69 93 VAL A N 1
ATOM 699 C CA . VAL A 1 93 ? 8.586 -5.142 -7.538 1.00 93.69 93 VAL A CA 1
ATOM 700 C C . VAL A 1 93 ? 7.672 -4.612 -6.447 1.00 93.69 93 VAL A C 1
ATOM 702 O O . VAL A 1 93 ? 6.942 -3.652 -6.646 1.00 93.69 93 VAL A O 1
ATOM 705 N N . THR A 1 94 ? 7.752 -5.202 -5.253 1.00 96.88 94 THR A N 1
ATOM 706 C CA . THR A 1 94 ? 7.017 -4.760 -4.069 1.00 96.88 94 THR A CA 1
ATOM 707 C C . THR A 1 94 ? 7.917 -4.770 -2.839 1.00 96.88 94 THR A C 1
ATOM 709 O O . THR A 1 94 ? 8.780 -5.634 -2.662 1.00 96.88 94 THR A O 1
ATOM 712 N N . LYS A 1 95 ? 7.705 -3.798 -1.955 1.00 97.62 95 LYS A N 1
ATOM 713 C CA . LYS A 1 95 ? 8.319 -3.722 -0.632 1.00 97.62 95 LYS A CA 1
ATOM 714 C C . LYS A 1 95 ? 7.218 -3.612 0.408 1.00 97.62 95 LYS A C 1
ATOM 716 O O . LYS A 1 95 ? 6.559 -2.581 0.502 1.00 97.62 95 LYS A O 1
ATOM 721 N N . VAL A 1 96 ? 7.024 -4.687 1.166 1.00 98.25 96 VAL A N 1
ATOM 722 C CA . VAL A 1 96 ? 5.890 -4.862 2.080 1.00 98.25 96 VAL A CA 1
ATOM 723 C C . VAL A 1 96 ? 6.303 -4.562 3.520 1.00 98.25 96 VAL A C 1
ATOM 725 O O . VAL A 1 96 ? 7.219 -5.185 4.055 1.00 98.25 96 VAL A O 1
ATOM 728 N N . TYR A 1 97 ? 5.578 -3.656 4.168 1.00 98.38 97 TYR A N 1
ATOM 729 C CA . TYR A 1 97 ? 5.639 -3.397 5.602 1.00 98.38 97 TYR A CA 1
ATOM 730 C C . TYR A 1 97 ? 4.275 -3.697 6.227 1.00 98.38 97 TYR A C 1
ATOM 732 O O . TYR A 1 97 ? 3.268 -3.090 5.861 1.00 98.38 97 TYR A O 1
ATOM 740 N N . GLN A 1 98 ? 4.252 -4.658 7.151 1.00 98.25 98 GLN A N 1
ATOM 741 C CA . GLN A 1 98 ? 3.022 -5.189 7.740 1.00 98.25 98 GLN A CA 1
ATOM 742 C C . GLN A 1 98 ? 2.228 -4.154 8.546 1.00 98.25 98 GLN A C 1
ATOM 744 O O . GLN A 1 98 ? 2.761 -3.133 8.978 1.00 98.25 98 GLN A O 1
ATOM 749 N N . LEU A 1 99 ? 0.946 -4.465 8.766 1.00 98.44 99 LEU A N 1
ATOM 750 C CA . LEU A 1 99 ? 0.030 -3.683 9.598 1.00 98.44 99 LEU A CA 1
ATOM 751 C C . LEU A 1 99 ? 0.562 -3.561 11.035 1.00 98.44 99 LEU A C 1
ATOM 753 O O . LEU A 1 99 ? 0.544 -4.531 11.795 1.00 98.44 99 LEU A O 1
ATOM 757 N N . SER A 1 100 ? 0.963 -2.350 11.419 1.00 97.81 100 SER A N 1
ATOM 758 C CA . SER A 1 100 ? 1.532 -2.030 12.731 1.00 97.81 100 SER A CA 1
ATOM 759 C C . SER A 1 100 ? 0.796 -0.868 13.397 1.00 97.81 100 SER A C 1
ATOM 761 O O . SER A 1 100 ? 0.253 0.005 12.724 1.00 97.81 100 SER A O 1
ATOM 763 N N . ASN A 1 101 ? 0.772 -0.848 14.727 1.00 96.88 101 ASN A N 1
ATOM 764 C CA . ASN A 1 101 ? 0.333 0.303 15.519 1.00 96.88 101 ASN A CA 1
ATOM 765 C C . ASN A 1 101 ? 1.493 1.251 15.889 1.00 96.88 101 ASN A C 1
ATOM 767 O O . ASN A 1 101 ? 1.253 2.258 16.551 1.00 96.88 101 ASN A O 1
ATOM 771 N N . ASP A 1 102 ? 2.724 0.939 15.473 1.00 97.50 102 ASP A N 1
ATOM 772 C CA . ASP A 1 102 ? 3.875 1.839 15.564 1.00 97.50 102 ASP A CA 1
ATOM 773 C C . ASP A 1 102 ? 3.831 2.849 14.409 1.00 97.50 102 ASP A C 1
ATOM 775 O O . ASP A 1 102 ? 4.258 2.582 13.283 1.00 97.50 102 ASP A O 1
ATOM 779 N N . ILE A 1 103 ? 3.209 3.994 14.679 1.00 94.81 103 ILE A N 1
ATOM 780 C CA . ILE A 1 103 ? 2.938 5.016 13.667 1.00 94.81 103 ILE A CA 1
ATOM 781 C C . ILE A 1 103 ? 4.227 5.730 13.234 1.00 94.81 103 ILE A C 1
ATOM 783 O O . ILE A 1 103 ? 4.366 6.068 12.056 1.00 94.81 103 ILE A O 1
ATOM 787 N N . ASP A 1 104 ? 5.180 5.913 14.149 1.00 95.81 104 ASP A N 1
ATOM 788 C CA . ASP A 1 104 ? 6.443 6.605 13.878 1.00 95.81 104 ASP A CA 1
ATOM 789 C C . ASP A 1 104 ? 7.345 5.773 12.954 1.00 95.81 104 ASP A C 1
ATOM 791 O O . ASP A 1 104 ? 7.930 6.298 12.001 1.00 95.81 104 ASP A O 1
ATOM 795 N N . ASP A 1 105 ? 7.401 4.457 13.170 1.00 97.50 105 ASP A N 1
ATOM 796 C CA . ASP A 1 105 ? 8.111 3.527 12.288 1.00 97.50 105 ASP A CA 1
ATOM 797 C C . ASP A 1 105 ? 7.505 3.500 10.870 1.00 97.50 105 ASP A C 1
ATOM 799 O O . ASP A 1 105 ? 8.231 3.582 9.871 1.00 97.50 105 ASP A O 1
ATOM 803 N N . ILE A 1 106 ? 6.172 3.463 10.756 1.00 96.75 106 ILE A N 1
ATOM 804 C CA . ILE A 1 106 ? 5.492 3.536 9.453 1.00 96.75 106 ILE A CA 1
ATOM 805 C C . ILE A 1 106 ? 5.759 4.873 8.756 1.00 96.75 106 ILE A C 1
ATOM 807 O O . ILE A 1 106 ? 6.020 4.890 7.549 1.00 96.75 106 ILE A O 1
ATOM 811 N N . TYR A 1 107 ? 5.743 5.983 9.495 1.00 97.06 107 TYR A N 1
ATOM 812 C CA . TYR A 1 107 ? 6.100 7.294 8.960 1.00 97.06 107 TYR A CA 1
ATOM 813 C C . TYR A 1 107 ? 7.532 7.303 8.410 1.00 97.06 107 TYR A C 1
ATOM 815 O O . TYR A 1 107 ? 7.748 7.704 7.263 1.00 97.06 107 TYR A O 1
ATOM 823 N N . GLY A 1 108 ? 8.500 6.782 9.170 1.00 98.19 108 GLY A N 1
ATOM 824 C CA . GLY A 1 108 ? 9.888 6.657 8.721 1.00 98.19 108 GLY A CA 1
ATOM 825 C C . GLY A 1 108 ? 10.017 5.844 7.428 1.00 98.19 108 GLY A C 1
ATOM 826 O O . GLY A 1 108 ? 10.684 6.272 6.481 1.00 98.19 108 GLY A O 1
ATOM 827 N N . LYS A 1 109 ? 9.314 4.708 7.340 1.00 98.19 109 LYS A N 1
ATOM 828 C CA . LYS A 1 109 ? 9.275 3.854 6.138 1.00 98.19 109 LYS A CA 1
ATOM 829 C C . LYS A 1 109 ? 8.660 4.557 4.929 1.00 98.19 109 LYS A C 1
ATOM 831 O O . LYS A 1 109 ? 9.202 4.437 3.829 1.00 98.19 109 LYS A O 1
ATOM 836 N N . LEU A 1 110 ? 7.572 5.303 5.124 1.00 98.06 110 LEU A N 1
ATOM 837 C CA . LEU A 1 110 ? 6.936 6.103 4.076 1.00 98.06 110 LEU A CA 1
ATOM 838 C C . LEU A 1 110 ? 7.883 7.187 3.556 1.00 98.06 110 LEU A C 1
ATOM 840 O O . LEU A 1 110 ? 8.059 7.330 2.343 1.00 98.06 110 LEU A O 1
ATOM 844 N N . MET A 1 111 ? 8.526 7.926 4.460 1.00 97.75 111 MET A N 1
ATOM 845 C CA . MET A 1 111 ? 9.465 8.983 4.085 1.00 97.75 111 MET A CA 1
ATOM 846 C C . MET A 1 111 ? 10.684 8.435 3.339 1.00 97.75 111 MET A C 1
ATOM 848 O O . MET A 1 111 ? 11.168 9.097 2.419 1.00 97.75 111 MET A O 1
ATOM 852 N N . ALA A 1 112 ? 11.123 7.215 3.657 1.00 97.56 112 ALA A N 1
ATOM 853 C CA . ALA A 1 112 ? 12.272 6.570 3.028 1.00 97.56 112 ALA A CA 1
ATOM 854 C C . ALA A 1 112 ? 12.053 6.135 1.566 1.00 97.56 112 ALA A C 1
ATOM 856 O O . ALA A 1 112 ? 13.032 5.854 0.873 1.00 97.56 112 ALA A O 1
ATOM 857 N N . PHE A 1 113 ? 10.814 6.061 1.067 1.00 97.38 113 PHE A N 1
ATOM 858 C CA . PHE A 1 113 ? 10.592 5.700 -0.335 1.00 97.38 113 PHE A CA 1
ATOM 859 C C . PHE A 1 113 ? 11.145 6.746 -1.299 1.00 97.38 113 PHE A C 1
ATOM 861 O O . PHE A 1 113 ? 11.068 7.944 -1.057 1.00 97.38 113 PHE A O 1
ATOM 868 N N . GLN A 1 114 ? 11.684 6.309 -2.428 1.00 95.75 114 GLN A N 1
ATOM 869 C CA . GLN A 1 114 ? 12.188 7.198 -3.468 1.00 95.75 114 GLN A CA 1
ATOM 870 C C . GLN A 1 114 ? 11.650 6.730 -4.812 1.00 95.75 114 GLN A C 1
ATOM 872 O O . GLN A 1 114 ? 11.704 5.531 -5.102 1.00 95.75 114 GLN A O 1
ATOM 877 N N . ALA A 1 115 ? 11.166 7.692 -5.597 1.00 94.88 115 ALA A N 1
ATOM 878 C CA . ALA A 1 115 ? 10.752 7.503 -6.979 1.00 94.88 115 ALA A CA 1
ATOM 879 C C . ALA A 1 115 ? 11.980 7.144 -7.817 1.00 94.88 115 ALA A C 1
ATOM 881 O O . ALA A 1 115 ? 12.864 7.980 -8.019 1.00 94.88 115 ALA A O 1
ATOM 882 N N . GLN A 1 116 ? 12.091 5.880 -8.208 1.00 91.19 116 GLN A N 1
ATOM 883 C CA . GLN A 1 116 ? 13.167 5.381 -9.062 1.00 91.19 116 GLN A CA 1
ATOM 884 C C . GLN A 1 116 ? 12.700 4.115 -9.769 1.00 91.19 116 GLN A C 1
ATOM 886 O O . GLN A 1 116 ? 11.773 3.455 -9.310 1.00 91.19 116 GLN A O 1
ATOM 891 N N . GLY A 1 117 ? 13.437 3.708 -10.795 1.00 87.69 117 GLY A N 1
ATOM 892 C CA . GLY A 1 117 ? 13.063 2.532 -11.564 1.00 87.69 117 GLY A CA 1
ATOM 893 C C . GLY A 1 117 ? 11.886 2.815 -12.490 1.00 87.69 117 GLY A C 1
ATOM 894 O O . GLY A 1 117 ? 11.649 3.971 -12.855 1.00 87.69 117 GLY A O 1
ATOM 895 N N . GLY A 1 118 ? 11.173 1.760 -12.848 1.00 74.81 118 GLY A N 1
ATOM 896 C CA . GLY A 1 118 ? 10.274 1.703 -13.988 1.00 74.81 118 GLY A CA 1
ATOM 897 C C . GLY A 1 118 ? 11.069 1.553 -15.286 1.00 74.81 118 GLY A C 1
ATOM 898 O O . GLY A 1 118 ? 12.237 1.148 -15.300 1.00 74.81 118 GLY A O 1
ATOM 899 N N . GLY A 1 119 ? 10.455 1.939 -16.395 1.00 68.50 119 GLY A N 1
ATOM 900 C CA . GLY A 1 119 ? 11.121 2.015 -17.695 1.00 68.50 119 GLY A CA 1
ATOM 901 C C . GLY A 1 119 ? 10.107 2.146 -18.814 1.00 68.50 119 GLY A C 1
ATOM 902 O O . GLY A 1 119 ? 10.217 3.037 -19.658 1.00 68.50 119 GLY A O 1
ATOM 903 N N . ASP A 1 120 ? 9.091 1.298 -18.768 1.00 70.12 120 ASP A N 1
ATOM 904 C CA . ASP A 1 120 ? 7.863 1.405 -19.529 1.00 70.12 120 ASP A CA 1
ATOM 905 C C . ASP A 1 120 ? 6.698 1.880 -18.652 1.00 70.12 120 ASP A C 1
ATOM 907 O O . ASP A 1 120 ? 6.759 1.903 -17.432 1.00 70.12 120 ASP A O 1
ATOM 911 N N . THR A 1 121 ? 5.651 2.351 -19.320 1.00 72.88 121 THR A N 1
ATOM 912 C CA . THR A 1 121 ? 4.299 2.467 -18.771 1.00 72.88 121 THR A CA 1
ATOM 913 C C . THR A 1 121 ? 3.483 1.443 -19.554 1.00 72.88 121 THR A C 1
ATOM 915 O O . THR A 1 121 ? 3.588 1.475 -20.790 1.00 72.88 121 THR A O 1
ATOM 918 N N . PRO A 1 122 ? 2.649 0.571 -18.950 1.00 84.75 122 PRO A N 1
ATOM 919 C CA . PRO A 1 122 ? 2.107 0.545 -17.569 1.00 84.75 122 PRO A CA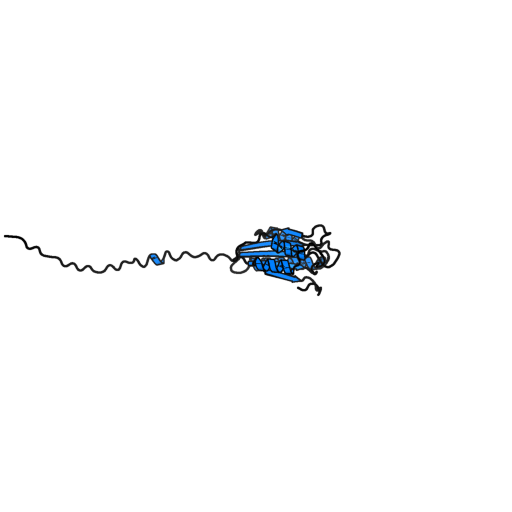 1
ATOM 920 C C . PRO A 1 122 ? 3.088 0.175 -16.432 1.00 84.75 122 PRO A C 1
ATOM 922 O O . PRO A 1 122 ? 4.272 0.082 -16.677 1.00 84.75 122 PRO A O 1
ATOM 925 N N . GLU A 1 123 ? 2.593 -0.009 -15.197 1.00 86.44 123 GLU A N 1
ATOM 926 C CA . GLU A 1 123 ? 3.403 -0.393 -14.016 1.00 86.44 123 GLU A CA 1
ATOM 927 C C . GLU A 1 123 ? 2.823 -1.640 -13.299 1.00 86.44 123 GLU A C 1
ATOM 929 O O . GLU A 1 123 ? 1.669 -2.046 -13.528 1.00 86.44 123 GLU A O 1
ATOM 934 N N . SER A 1 124 ? 3.573 -2.260 -12.375 1.00 91.12 124 SER A N 1
ATOM 935 C CA . SER A 1 124 ? 3.179 -3.504 -11.666 1.00 91.12 124 SER A CA 1
ATOM 936 C C . SER A 1 124 ? 2.151 -3.317 -10.529 1.00 91.12 124 SER A C 1
ATOM 938 O O . SER A 1 124 ? 2.178 -3.989 -9.489 1.00 91.12 124 SER A O 1
ATOM 940 N N . VAL A 1 125 ? 1.156 -2.461 -10.764 1.00 94.12 125 VAL A N 1
ATOM 941 C CA . VAL A 1 125 ? 0.014 -2.176 -9.876 1.00 94.12 125 VAL A CA 1
ATOM 942 C C . VAL A 1 125 ? -0.751 -3.451 -9.484 1.00 94.12 125 VAL A C 1
ATOM 944 O O . VAL A 1 125 ? -1.161 -3.616 -8.333 1.00 94.12 125 VAL A O 1
ATOM 947 N N . ASN A 1 126 ? -0.939 -4.378 -10.434 1.00 95.69 126 ASN A N 1
ATOM 948 C CA . ASN A 1 126 ? -1.669 -5.633 -10.219 1.00 95.69 126 ASN A CA 1
ATOM 949 C C . ASN A 1 126 ? -1.045 -6.477 -9.102 1.00 95.69 126 ASN A C 1
ATOM 951 O O . ASN A 1 126 ? -1.754 -6.968 -8.217 1.00 95.69 126 ASN A O 1
ATOM 955 N N . GLN A 1 127 ? 0.283 -6.609 -9.122 1.00 95.81 127 GLN A N 1
ATOM 956 C CA . GLN A 1 127 ? 1.013 -7.343 -8.099 1.00 95.81 127 GLN A CA 1
ATOM 957 C C . GLN A 1 127 ? 0.890 -6.648 -6.740 1.00 95.81 127 GLN A C 1
ATOM 959 O O . GLN A 1 127 ? 0.532 -7.296 -5.756 1.00 95.81 127 GLN A O 1
ATOM 964 N N . ALA A 1 128 ? 1.098 -5.331 -6.686 1.00 97.31 128 ALA A N 1
ATOM 965 C CA . ALA A 1 128 ? 1.016 -4.565 -5.445 1.00 97.31 128 ALA A CA 1
ATOM 966 C C . ALA A 1 128 ? -0.371 -4.657 -4.783 1.00 97.31 128 ALA A C 1
ATOM 968 O O . ALA A 1 128 ? -0.477 -4.934 -3.584 1.00 97.31 128 ALA A O 1
ATOM 969 N N . LEU A 1 129 ? -1.446 -4.506 -5.566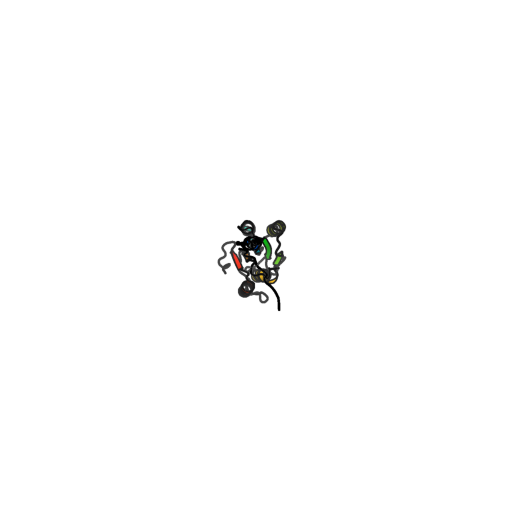 1.00 98.25 129 LEU A N 1
ATOM 970 C CA . LEU A 1 129 ? -2.815 -4.640 -5.068 1.00 98.25 129 LEU A CA 1
ATOM 971 C C . LEU A 1 129 ? -3.115 -6.072 -4.605 1.00 98.25 129 LEU A C 1
ATOM 973 O O . LEU A 1 129 ? -3.733 -6.266 -3.556 1.00 98.25 129 LEU A O 1
ATOM 977 N N . ASN A 1 130 ? -2.676 -7.086 -5.357 1.00 98.31 130 ASN A N 1
ATOM 978 C CA . ASN A 1 130 ? -2.877 -8.473 -4.951 1.00 98.31 130 ASN A CA 1
ATOM 979 C C . ASN A 1 130 ? -2.188 -8.775 -3.614 1.00 98.31 130 ASN A C 1
ATOM 981 O O . ASN A 1 130 ? -2.784 -9.402 -2.734 1.00 98.31 130 ASN A O 1
ATOM 985 N N . GLU A 1 131 ? -0.960 -8.295 -3.432 1.00 98.44 131 GLU A N 1
ATOM 986 C CA . GLU A 1 131 ? -0.210 -8.467 -2.192 1.00 98.44 131 GLU A CA 1
ATOM 987 C C . GLU A 1 131 ? -0.833 -7.700 -1.023 1.00 98.44 131 GLU A C 1
ATOM 989 O O . GLU A 1 131 ? -0.931 -8.252 0.075 1.00 98.44 131 GLU A O 1
ATOM 994 N N . ALA A 1 132 ? -1.360 -6.495 -1.254 1.00 98.62 132 ALA A N 1
ATOM 995 C CA . ALA A 1 132 ? -2.118 -5.762 -0.241 1.00 98.62 132 ALA A CA 1
ATOM 996 C C . ALA A 1 132 ? -3.331 -6.564 0.258 1.00 98.62 132 ALA A C 1
ATOM 998 O O . ALA A 1 132 ? -3.620 -6.581 1.453 1.00 98.62 132 ALA A O 1
ATOM 999 N N . VAL A 1 133 ? -4.020 -7.288 -0.628 1.00 98.56 133 VAL A N 1
ATOM 1000 C CA . VAL A 1 133 ? -5.198 -8.101 -0.276 1.00 98.56 133 VAL A CA 1
ATOM 1001 C C . VAL A 1 133 ? -4.822 -9.450 0.357 1.00 98.56 133 VAL A C 1
ATOM 1003 O O . VAL A 1 133 ? -5.586 -10.003 1.161 1.00 98.56 133 VAL A O 1
ATOM 1006 N N . THR A 1 134 ? -3.683 -10.035 -0.018 1.00 98.19 134 THR A N 1
ATOM 1007 C CA . THR A 1 134 ? -3.345 -11.431 0.319 1.00 98.19 134 THR A CA 1
ATOM 1008 C C . THR A 1 134 ? -2.249 -11.590 1.364 1.00 98.19 134 THR A C 1
ATOM 1010 O O . THR A 1 134 ? -2.344 -12.529 2.153 1.00 98.19 134 THR A O 1
ATOM 1013 N N . LYS A 1 135 ? -1.251 -10.699 1.392 1.00 98.00 135 LYS A N 1
ATOM 1014 C CA . LYS A 1 135 ? -0.052 -10.809 2.240 1.00 98.00 135 LYS A CA 1
ATOM 1015 C C . LYS A 1 135 ? -0.094 -9.940 3.497 1.00 98.00 135 LYS A C 1
ATOM 1017 O O . LYS A 1 135 ? 0.646 -10.221 4.436 1.00 98.00 135 LYS A O 1
ATOM 1022 N N . MET A 1 136 ? -0.927 -8.900 3.527 1.00 98.38 136 MET A N 1
ATOM 1023 C CA . MET A 1 136 ? -1.128 -8.101 4.739 1.00 98.38 136 MET A CA 1
ATOM 1024 C C . MET A 1 136 ? -1.883 -8.894 5.811 1.00 98.38 136 MET A C 1
ATOM 1026 O O . MET A 1 136 ? -2.856 -9.597 5.520 1.00 98.38 136 MET A O 1
ATOM 1030 N N . GLU A 1 137 ? -1.461 -8.741 7.065 1.00 97.94 137 GLU A N 1
ATOM 1031 C CA . GLU A 1 137 ? -2.028 -9.423 8.240 1.00 97.94 137 GLU A CA 1
ATOM 1032 C C . GLU A 1 137 ? -3.347 -8.793 8.735 1.00 97.94 137 GLU A C 1
ATOM 1034 O O . GLU A 1 137 ? -3.488 -8.335 9.879 1.00 97.94 137 GLU A O 1
ATOM 1039 N N . TRP A 1 138 ? -4.336 -8.760 7.842 1.00 98.50 138 TRP A N 1
ATOM 1040 C CA . TRP A 1 138 ? -5.674 -8.248 8.116 1.00 98.50 138 TRP A CA 1
ATOM 1041 C C . TRP A 1 138 ? -6.372 -9.025 9.235 1.00 98.50 138 TRP A C 1
ATOM 1043 O O . TRP A 1 138 ? -6.324 -10.259 9.305 1.00 98.50 138 TRP A O 1
ATOM 1053 N N . SER A 1 139 ? -7.114 -8.306 10.073 1.00 97.81 139 SER A N 1
ATOM 1054 C CA . SER A 1 139 ? -8.028 -8.906 11.038 1.00 97.81 139 SER A CA 1
ATOM 1055 C C . SER A 1 139 ? -9.093 -9.746 10.330 1.00 97.81 139 SER A C 1
ATOM 1057 O O . SER A 1 139 ? -9.665 -9.359 9.309 1.00 97.81 139 SER A O 1
ATOM 1059 N N . LYS A 1 140 ? -9.424 -10.898 10.918 1.00 96.12 140 LYS A N 1
ATOM 1060 C CA . LYS A 1 140 ? -10.534 -11.749 10.461 1.00 96.12 140 LYS A CA 1
ATOM 1061 C C . LYS A 1 140 ? -11.902 -11.259 10.953 1.00 96.12 140 LYS A C 1
ATOM 1063 O O . LYS A 1 140 ? -12.919 -11.732 10.459 1.00 96.12 140 LYS A O 1
ATOM 1068 N N . SER A 1 141 ? -11.940 -10.332 11.915 1.00 96.06 141 SER A N 1
ATOM 1069 C CA . SER A 1 141 ? -13.195 -9.761 12.424 1.00 96.06 141 SER A CA 1
ATOM 1070 C C . SER A 1 141 ? -13.824 -8.816 11.394 1.00 96.06 141 SER A C 1
ATOM 1072 O O . SER A 1 141 ? -13.117 -8.122 10.657 1.00 96.06 141 SER A O 1
ATOM 1074 N N . ARG A 1 142 ? -15.159 -8.802 11.358 1.00 93.88 142 ARG A N 1
ATOM 1075 C CA . ARG A 1 142 ? -15.973 -7.871 10.564 1.00 93.88 142 ARG A CA 1
ATOM 1076 C C . ARG A 1 142 ? -16.229 -6.536 11.264 1.00 93.88 142 ARG A C 1
ATOM 1078 O O . ARG A 1 142 ? -16.653 -5.593 10.616 1.00 93.88 142 ARG A O 1
ATOM 1085 N N . ASP A 1 143 ? -15.903 -6.439 12.551 1.00 94.50 143 ASP A N 1
ATOM 1086 C CA . ASP A 1 143 ? -16.025 -5.210 13.348 1.00 94.50 143 ASP A CA 1
ATOM 1087 C C . ASP A 1 143 ? -14.821 -4.268 13.158 1.00 94.50 143 ASP A C 1
ATOM 1089 O O . ASP A 1 143 ? -14.695 -3.249 13.837 1.00 94.50 143 ASP A O 1
ATOM 1093 N N . VAL A 1 144 ? -13.899 -4.630 12.260 1.00 97.62 144 VAL A N 1
ATOM 1094 C CA . VAL A 1 144 ? -12.719 -3.844 11.903 1.00 97.62 144 VAL A CA 1
ATOM 1095 C C . VAL A 1 144 ? -12.913 -3.289 10.501 1.00 97.62 144 VAL A C 1
ATOM 1097 O O . VAL A 1 144 ? -13.063 -4.060 9.552 1.00 97.62 144 VAL A O 1
ATOM 1100 N N . LEU A 1 145 ? -12.859 -1.965 10.369 1.00 97.88 145 LEU A N 1
ATOM 1101 C CA . LEU A 1 145 ? -12.828 -1.304 9.069 1.00 97.88 145 LEU A CA 1
ATOM 1102 C C . LEU A 1 145 ? -11.476 -1.580 8.402 1.00 97.88 145 LEU A C 1
ATOM 1104 O O . LEU A 1 145 ? -10.440 -1.283 8.992 1.00 97.88 145 LEU A O 1
ATOM 1108 N N . LYS A 1 146 ? -11.483 -2.127 7.183 1.00 98.75 146 LYS A N 1
ATOM 1109 C CA . LYS A 1 146 ? -10.268 -2.458 6.424 1.00 98.75 146 LYS A CA 1
ATOM 1110 C C . LYS A 1 146 ? -10.261 -1.696 5.115 1.00 98.75 146 LYS A C 1
ATOM 1112 O O . LYS A 1 146 ? -11.202 -1.820 4.329 1.00 98.75 146 LYS A O 1
ATOM 1117 N N . VAL A 1 147 ? -9.211 -0.920 4.881 1.00 98.56 147 VAL A N 1
ATOM 1118 C CA . VAL A 1 147 ? -9.125 -0.052 3.703 1.00 98.56 147 VAL A CA 1
ATOM 1119 C C . VAL A 1 147 ? -7.754 -0.164 3.055 1.00 98.56 147 VAL A C 1
ATOM 1121 O O . VAL A 1 147 ? -6.727 -0.093 3.723 1.00 98.56 147 VAL A O 1
ATOM 1124 N N . ILE A 1 148 ? -7.731 -0.304 1.739 1.00 98.81 148 ILE A N 1
ATOM 1125 C CA . ILE A 1 148 ? -6.545 -0.131 0.908 1.00 98.81 148 ILE A CA 1
ATOM 1126 C C . ILE A 1 148 ? -6.672 1.217 0.205 1.00 98.81 148 ILE A C 1
ATOM 1128 O O . ILE A 1 148 ? -7.697 1.490 -0.418 1.00 98.81 148 ILE A O 1
ATOM 1132 N N . PHE A 1 149 ? -5.627 2.036 0.276 1.00 98.44 149 PHE A N 1
ATOM 1133 C CA . PHE A 1 149 ? -5.463 3.209 -0.576 1.00 98.44 149 PHE A CA 1
ATOM 1134 C C . PHE A 1 149 ? -4.355 2.932 -1.584 1.00 98.44 149 PHE A C 1
ATOM 1136 O O . PHE A 1 149 ? -3.185 2.875 -1.212 1.00 98.44 149 PHE A O 1
ATOM 1143 N N . LEU A 1 150 ? -4.732 2.743 -2.846 1.00 98.12 150 LEU A N 1
ATOM 1144 C CA . LEU A 1 150 ? -3.804 2.597 -3.960 1.00 98.12 150 LEU A CA 1
ATOM 1145 C C . LEU A 1 150 ? -3.477 3.978 -4.528 1.00 98.12 150 LEU A C 1
ATOM 1147 O O . LEU A 1 150 ? -4.377 4.683 -4.973 1.00 98.12 150 LEU A O 1
ATOM 1151 N N . VAL A 1 151 ? -2.207 4.362 -4.490 1.00 97.56 151 VAL A N 1
ATOM 1152 C CA . VAL A 1 151 ? -1.707 5.699 -4.820 1.00 97.56 151 VAL A CA 1
ATOM 1153 C C . VAL A 1 151 ? -0.670 5.575 -5.928 1.00 97.56 151 VAL A C 1
ATOM 1155 O O . VAL A 1 151 ? 0.325 4.879 -5.736 1.00 97.56 151 VAL A O 1
ATOM 1158 N N . GLY A 1 152 ? -0.882 6.228 -7.067 1.00 95.44 152 GLY A N 1
ATOM 1159 C CA . GLY A 1 152 ? 0.044 6.156 -8.203 1.00 95.44 152 GLY A CA 1
ATOM 1160 C C . GLY A 1 152 ? -0.399 6.978 -9.404 1.00 95.44 152 GLY A C 1
ATOM 1161 O O . GLY A 1 152 ? -1.506 7.528 -9.399 1.00 95.44 152 GLY A O 1
ATOM 1162 N N . ASP A 1 153 ? 0.468 7.083 -10.411 1.00 91.88 153 ASP A N 1
ATOM 1163 C CA . ASP A 1 153 ? 0.240 7.916 -11.599 1.00 91.88 153 ASP A CA 1
ATOM 1164 C C . ASP A 1 153 ? 0.076 7.136 -12.914 1.00 91.88 153 ASP A C 1
ATOM 1166 O O . ASP A 1 153 ? -0.326 7.734 -13.916 1.00 91.88 153 ASP A O 1
ATOM 1170 N N . ALA A 1 154 ? 0.253 5.811 -12.900 1.00 89.00 154 ALA A N 1
ATOM 1171 C CA . ALA A 1 154 ? 0.181 4.946 -14.080 1.00 89.00 154 ALA A CA 1
ATOM 1172 C C . ALA A 1 154 ? -0.844 3.787 -13.963 1.00 89.00 154 ALA A C 1
ATOM 1174 O O . ALA A 1 154 ? -1.182 3.345 -12.859 1.00 89.00 154 ALA A O 1
ATOM 1175 N N . PRO A 1 155 ? -1.363 3.265 -15.097 1.00 89.19 155 PRO A N 1
ATOM 1176 C CA . PRO A 1 155 ? -2.245 2.095 -15.120 1.00 89.19 155 PRO A CA 1
ATOM 1177 C C . PRO A 1 155 ? -1.511 0.771 -14.812 1.00 89.19 155 PRO A C 1
ATOM 1179 O O . PRO A 1 155 ? -0.284 0.706 -14.885 1.00 89.19 155 PRO A O 1
ATOM 1182 N N . PRO A 1 156 ? -2.249 -0.324 -14.523 1.00 90.94 156 PRO A N 1
ATOM 1183 C CA . PRO A 1 156 ? -1.678 -1.661 -14.350 1.00 90.94 156 PRO A CA 1
ATOM 1184 C C . PRO A 1 156 ? -1.239 -2.318 -15.669 1.00 90.94 156 PRO A C 1
ATOM 1186 O O . PRO A 1 156 ? -1.958 -2.265 -16.670 1.00 90.94 156 PRO A O 1
ATOM 1189 N N . HIS A 1 157 ? -0.163 -3.107 -15.630 1.00 88.38 157 HIS A N 1
ATOM 1190 C CA . HIS A 1 157 ? 0.155 -4.068 -16.696 1.00 88.38 157 HIS A CA 1
ATOM 1191 C C . HIS A 1 157 ? -0.907 -5.172 -16.843 1.00 88.38 157 HIS A C 1
ATOM 1193 O O . HIS A 1 157 ? -1.057 -6.070 -16.001 1.00 88.38 157 HIS A O 1
ATOM 1199 N N . MET A 1 158 ? -1.634 -5.168 -17.963 1.00 90.94 158 MET A N 1
ATOM 1200 C CA . MET A 1 158 ? -2.668 -6.172 -18.268 1.00 90.94 158 MET A CA 1
ATOM 1201 C C . MET A 1 158 ? -2.158 -7.348 -19.110 1.00 90.94 158 MET A C 1
ATOM 1203 O O . MET A 1 158 ? -2.796 -8.400 -19.153 1.00 90.94 158 MET A O 1
ATOM 1207 N N . ASP A 1 159 ? -0.964 -7.246 -19.671 1.00 89.06 159 ASP A N 1
ATOM 1208 C CA . ASP A 1 159 ? -0.301 -8.238 -20.522 1.00 89.06 159 ASP A CA 1
ATOM 1209 C C . ASP A 1 159 ? 0.591 -9.226 -19.744 1.00 89.06 159 ASP A C 1
ATOM 1211 O O . ASP A 1 159 ? 0.866 -10.336 -20.209 1.00 89.06 159 ASP A O 1
ATOM 1215 N N . TYR A 1 160 ? 0.968 -8.885 -18.510 1.00 86.75 160 TYR A N 1
ATOM 1216 C CA . TYR A 1 160 ? 1.719 -9.770 -17.620 1.00 86.75 160 TYR A CA 1
ATOM 1217 C C . TYR A 1 160 ? 0.946 -11.059 -17.291 1.00 86.75 160 TYR A C 1
ATOM 1219 O O . TYR A 1 160 ? -0.011 -11.052 -16.514 1.00 86.75 160 TYR A O 1
ATOM 1227 N N . LYS A 1 161 ? 1.373 -12.185 -17.887 1.00 84.44 161 LYS A N 1
ATOM 1228 C CA . LYS A 1 161 ? 0.663 -13.482 -17.844 1.00 84.44 161 LYS A CA 1
ATOM 1229 C C . LYS A 1 161 ? 0.540 -14.106 -16.451 1.00 84.44 161 LYS A C 1
ATOM 1231 O O . LYS A 1 161 ? -0.384 -14.874 -16.226 1.00 84.44 161 LYS A O 1
ATOM 1236 N N . GLN A 1 162 ? 1.480 -13.816 -15.555 1.00 84.31 162 GLN A N 1
ATOM 1237 C CA . GLN A 1 162 ? 1.533 -14.391 -14.203 1.00 84.31 162 GLN A CA 1
ATOM 1238 C C . GLN A 1 162 ? 0.883 -13.485 -13.141 1.00 84.31 162 GLN A C 1
ATOM 1240 O O . GLN A 1 162 ? 0.881 -13.832 -11.963 1.00 84.31 162 GLN A O 1
ATOM 1245 N N . ASP A 1 163 ? 0.329 -12.336 -13.539 1.00 88.75 163 ASP A N 1
ATOM 1246 C CA . ASP A 1 163 ? -0.275 -11.386 -12.606 1.00 88.75 163 ASP A CA 1
ATOM 1247 C C . ASP A 1 163 ? -1.741 -11.716 -12.341 1.00 88.75 163 ASP A C 1
ATOM 1249 O O . ASP A 1 163 ? -2.520 -11.976 -13.264 1.00 88.75 163 ASP A O 1
ATOM 1253 N N . VAL A 1 164 ? -2.149 -11.582 -11.079 1.00 94.0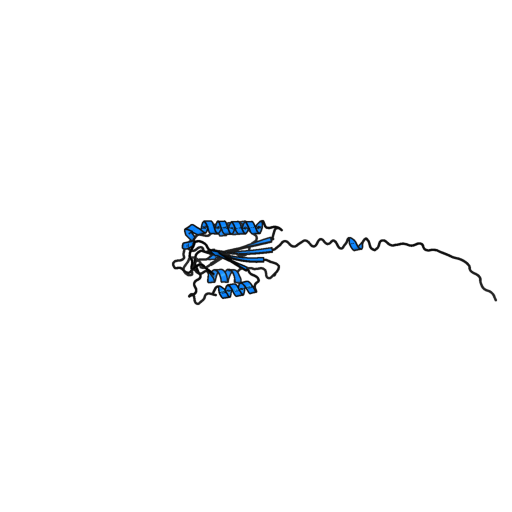0 164 VAL A N 1
ATOM 1254 C CA . VAL A 1 164 ? -3.568 -11.508 -10.730 1.00 94.00 164 VAL A CA 1
ATOM 1255 C C . VAL A 1 164 ? -4.076 -10.126 -11.111 1.00 94.00 164 VAL A C 1
ATOM 1257 O O . VAL A 1 164 ? -3.648 -9.119 -10.548 1.00 94.00 164 VAL A O 1
ATOM 1260 N N . LYS A 1 165 ? -5.000 -10.073 -12.068 1.00 95.25 165 LYS A N 1
ATOM 1261 C CA . LYS A 1 165 ? -5.548 -8.806 -12.551 1.00 95.25 165 LYS A CA 1
ATOM 1262 C C . LYS A 1 165 ? -6.367 -8.118 -11.462 1.00 95.25 165 LYS A C 1
ATOM 1264 O O . LYS A 1 165 ? -7.062 -8.777 -10.682 1.00 95.25 165 LYS A O 1
ATOM 1269 N N . TYR A 1 166 ? -6.323 -6.787 -11.439 1.00 94.62 166 TYR A N 1
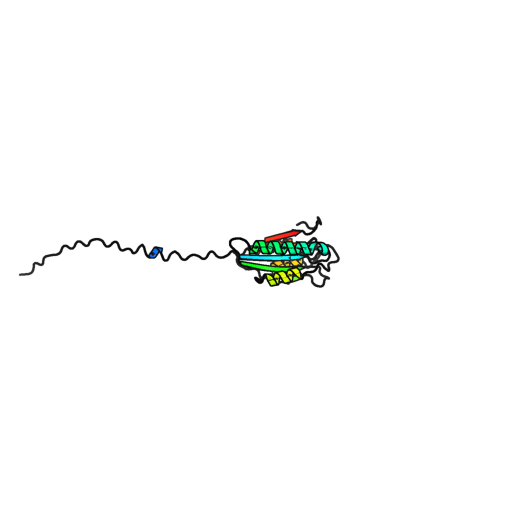ATOM 1270 C CA . TYR A 1 166 ? -6.986 -5.980 -10.420 1.00 94.62 166 TYR A CA 1
ATOM 1271 C C . TYR A 1 166 ? -8.473 -6.316 -10.229 1.00 94.62 166 TYR A C 1
ATOM 1273 O O . TYR A 1 166 ? -8.885 -6.331 -9.070 1.00 94.62 166 TYR A O 1
ATOM 1281 N N . PRO A 1 167 ? -9.279 -6.696 -11.251 1.00 95.56 167 PRO A N 1
ATOM 1282 C CA . PRO A 1 167 ? -10.675 -7.049 -11.012 1.00 95.56 167 PRO A CA 1
ATOM 1283 C C . PRO A 1 167 ? -10.823 -8.267 -10.095 1.00 95.56 167 PRO A C 1
ATOM 1285 O O . PRO A 1 167 ? -11.748 -8.321 -9.286 1.00 95.56 167 PRO A O 1
ATOM 1288 N N . ASP A 1 168 ? -9.909 -9.235 -10.167 1.00 97.50 168 ASP A N 1
ATOM 1289 C CA . ASP A 1 168 ? -9.948 -10.426 -9.317 1.00 97.50 168 ASP A CA 1
ATOM 1290 C C . ASP A 1 168 ? -9.420 -10.137 -7.909 1.00 97.50 168 ASP A C 1
ATOM 1292 O O . ASP A 1 168 ? -10.008 -10.601 -6.927 1.00 97.50 168 ASP A O 1
ATOM 1296 N N . SER A 1 169 ? -8.392 -9.291 -7.791 1.00 97.88 169 SER A N 1
ATOM 1297 C CA . SER A 1 169 ? -7.937 -8.768 -6.496 1.00 97.88 169 SER A CA 1
ATOM 1298 C C . SER A 1 169 ? -9.034 -7.947 -5.801 1.00 97.88 169 SER A C 1
ATOM 1300 O O . SER A 1 169 ? -9.266 -8.141 -4.609 1.00 97.88 169 SER A O 1
ATOM 1302 N N . CYS A 1 170 ? -9.787 -7.118 -6.534 1.00 97.88 170 CYS A N 1
ATOM 1303 C CA . CYS A 1 170 ? -10.933 -6.367 -6.012 1.00 97.88 170 CYS A CA 1
ATOM 1304 C C . CYS A 1 170 ? -12.074 -7.291 -5.564 1.00 97.88 170 CYS A C 1
ATOM 1306 O O . CYS A 1 170 ? -12.590 -7.134 -4.457 1.00 97.88 170 CYS A O 1
ATOM 1308 N N . LYS A 1 171 ? -12.432 -8.315 -6.355 1.00 98.44 171 LYS A N 1
ATOM 1309 C CA . LYS A 1 171 ? -13.420 -9.331 -5.931 1.00 98.44 171 LYS A CA 1
ATOM 1310 C C . LYS A 1 171 ? -12.984 -10.042 -4.649 1.00 98.44 171 LYS A C 1
ATOM 1312 O O . LYS A 1 171 ? -13.818 -10.340 -3.793 1.00 98.44 171 LYS A O 1
ATOM 1317 N N . LEU A 1 172 ? -11.693 -10.347 -4.509 1.00 98.38 172 LEU A N 1
ATOM 1318 C CA . LEU A 1 172 ? -11.160 -10.962 -3.296 1.00 98.38 172 LEU A CA 1
ATOM 1319 C C . LEU A 1 172 ? -11.182 -9.993 -2.106 1.00 98.38 172 LEU A C 1
ATOM 1321 O O . LEU A 1 172 ? -11.549 -10.413 -1.009 1.00 98.38 172 LEU A O 1
ATOM 1325 N N . ALA A 1 173 ? -10.844 -8.720 -2.318 1.00 98.38 173 ALA A N 1
ATOM 1326 C CA . ALA A 1 173 ? -10.936 -7.674 -1.302 1.00 98.38 173 ALA A CA 1
ATOM 1327 C C . ALA A 1 173 ? -12.370 -7.555 -0.766 1.00 98.38 173 ALA A C 1
ATOM 1329 O O . ALA A 1 173 ? -12.576 -7.645 0.445 1.00 98.38 173 ALA A O 1
ATOM 1330 N N . MET A 1 174 ? -13.366 -7.514 -1.660 1.00 97.69 174 MET A N 1
ATOM 1331 C CA . MET A 1 174 ? -14.786 -7.512 -1.291 1.00 97.69 174 MET A CA 1
ATOM 1332 C C . MET A 1 174 ? -15.163 -8.721 -0.426 1.00 97.69 174 MET A C 1
ATOM 1334 O O . MET A 1 174 ? -15.813 -8.565 0.602 1.00 97.69 174 MET A O 1
ATOM 1338 N N . LYS A 1 175 ? -14.714 -9.933 -0.787 1.00 97.69 175 LYS A N 1
ATOM 1339 C CA . LYS A 1 175 ? -14.962 -11.151 0.012 1.00 97.69 175 LYS A CA 1
ATOM 1340 C C . LYS A 1 175 ? -14.326 -11.106 1.408 1.00 97.69 175 LYS A C 1
ATOM 1342 O O . LYS A 1 175 ? -14.766 -11.844 2.287 1.00 97.69 175 LYS A O 1
ATOM 1347 N N . LYS A 1 176 ? -13.283 -10.294 1.599 1.00 97.94 176 LYS A N 1
ATOM 1348 C CA . LYS A 1 176 ? -12.561 -10.110 2.869 1.00 97.94 176 LYS A CA 1
ATOM 1349 C C . LYS A 1 176 ? -13.018 -8.877 3.661 1.00 97.94 176 LYS A C 1
ATOM 1351 O O . LYS A 1 176 ? -12.392 -8.557 4.675 1.00 97.94 176 LYS A O 1
ATOM 1356 N N . ASP A 1 177 ? -14.084 -8.208 3.216 1.00 98.06 177 ASP A N 1
ATOM 1357 C CA . ASP A 1 177 ? -14.575 -6.953 3.793 1.00 98.06 177 ASP A CA 1
ATOM 1358 C C . ASP A 1 177 ? -13.500 -5.837 3.756 1.00 98.06 177 ASP A C 1
ATOM 1360 O O . ASP A 1 177 ? -13.377 -5.044 4.689 1.00 98.06 177 ASP A O 1
ATOM 1364 N N . ILE A 1 178 ? -12.683 -5.805 2.692 1.00 98.69 178 ILE A N 1
ATOM 1365 C CA . ILE A 1 178 ? -11.650 -4.788 2.446 1.00 98.69 178 ILE A CA 1
ATOM 1366 C C . ILE A 1 178 ? -12.146 -3.821 1.368 1.00 98.69 178 ILE A C 1
ATOM 1368 O O . ILE A 1 178 ? -12.448 -4.227 0.244 1.00 98.69 178 ILE A O 1
ATOM 1372 N N . ILE A 1 179 ? -12.188 -2.536 1.707 1.00 98.38 179 ILE A N 1
ATOM 1373 C CA . ILE A 1 179 ? -12.514 -1.449 0.780 1.00 98.38 179 ILE A CA 1
ATOM 1374 C C . ILE A 1 179 ? -11.245 -1.059 0.025 1.00 98.38 179 ILE A C 1
ATOM 1376 O O . ILE A 1 179 ? -10.200 -0.881 0.641 1.00 98.38 179 ILE A O 1
ATOM 1380 N N . VAL A 1 180 ? -11.329 -0.899 -1.294 1.00 98.25 180 VAL A N 1
ATOM 1381 C CA . VAL A 1 180 ? -10.215 -0.411 -2.119 1.00 98.25 180 VAL A CA 1
ATOM 1382 C C . VAL A 1 180 ? -10.574 0.971 -2.646 1.00 98.25 180 VAL A C 1
ATOM 1384 O O . VAL A 1 180 ? -11.558 1.120 -3.363 1.00 98.25 180 VAL A O 1
ATOM 1387 N N . ASN A 1 181 ? -9.768 1.964 -2.288 1.00 97.06 181 ASN A N 1
ATOM 1388 C CA . ASN A 1 181 ? -9.863 3.335 -2.770 1.00 97.06 181 ASN A CA 1
ATOM 1389 C C . ASN A 1 181 ? -8.613 3.675 -3.582 1.00 97.06 181 ASN A C 1
ATOM 1391 O O . ASN A 1 181 ? -7.504 3.284 -3.216 1.00 97.06 181 ASN A O 1
ATOM 1395 N N . THR A 1 182 ? -8.779 4.436 -4.657 1.00 95.06 182 THR A N 1
ATOM 1396 C CA . THR A 1 182 ? -7.681 4.860 -5.532 1.00 95.06 182 THR A CA 1
ATOM 1397 C C . THR A 1 182 ? -7.433 6.358 -5.398 1.00 95.06 182 THR A C 1
ATOM 1399 O O . THR A 1 182 ? -8.375 7.148 -5.367 1.00 95.06 182 THR A O 1
ATOM 1402 N N . ILE A 1 183 ? -6.164 6.751 -5.346 1.00 94.25 183 ILE A N 1
ATOM 1403 C CA . ILE A 1 183 ? -5.702 8.136 -5.348 1.00 94.25 183 ILE A CA 1
ATOM 1404 C C . ILE A 1 183 ? -4.799 8.295 -6.563 1.00 94.25 183 ILE A C 1
ATOM 1406 O O . ILE A 1 183 ? -3.663 7.825 -6.571 1.00 94.25 183 ILE A O 1
ATOM 1410 N N . GLN A 1 184 ? -5.320 8.951 -7.591 1.00 93.62 184 GLN A N 1
ATOM 1411 C CA . GLN A 1 184 ? -4.538 9.256 -8.775 1.00 93.62 184 GLN A CA 1
ATOM 1412 C C . GLN A 1 184 ? -3.561 10.396 -8.475 1.00 93.62 184 GLN A C 1
ATOM 1414 O O . GLN A 1 184 ? -3.949 11.453 -7.968 1.00 93.62 184 GLN A O 1
ATOM 1419 N N . CYS A 1 185 ? -2.297 10.180 -8.812 1.00 90.38 185 CYS A N 1
ATOM 1420 C CA . CYS A 1 185 ? -1.284 11.217 -8.901 1.00 90.38 185 CYS A CA 1
ATOM 1421 C C . CYS A 1 185 ? -1.136 11.655 -10.367 1.00 90.38 185 CYS A C 1
ATOM 1423 O O . CYS A 1 185 ? -1.298 10.859 -11.288 1.00 90.38 185 CYS A O 1
ATOM 1425 N N . GLY A 1 186 ? -0.859 12.939 -10.598 1.00 88.56 186 GLY A N 1
ATOM 1426 C CA . GLY A 1 186 ? -0.754 13.480 -11.956 1.00 88.56 186 GLY A CA 1
ATOM 1427 C C . GLY A 1 186 ? -2.096 13.533 -12.702 1.00 88.56 186 GLY A C 1
ATOM 1428 O O . GLY A 1 186 ? -3.161 13.606 -12.094 1.00 88.56 186 GLY A O 1
ATOM 1429 N N . SER A 1 187 ? -2.033 13.560 -14.035 1.00 83.81 187 SER A N 1
ATOM 1430 C CA . SER A 1 187 ? -3.188 13.801 -14.919 1.00 83.81 187 SER A CA 1
ATOM 1431 C C . SER A 1 187 ? -3.320 12.792 -16.067 1.00 83.81 187 SER A C 1
ATOM 1433 O O . SER A 1 187 ? -4.052 13.037 -17.028 1.00 83.81 187 SER A O 1
ATOM 1435 N N . MET A 1 188 ? -2.617 11.656 -15.997 1.00 78.31 188 MET A N 1
ATOM 1436 C CA . MET A 1 188 ? -2.665 10.627 -17.038 1.00 78.31 188 MET A CA 1
ATOM 1437 C C . MET A 1 188 ? -4.075 10.020 -17.137 1.00 78.31 188 MET A C 1
ATOM 1439 O O . MET A 1 188 ? -4.534 9.335 -16.230 1.00 78.31 188 MET A O 1
ATOM 1443 N N . GLY A 1 189 ? -4.775 10.254 -18.251 1.00 70.81 189 GLY A N 1
ATOM 1444 C CA . GLY A 1 189 ? -6.176 9.833 -18.412 1.00 70.81 189 GLY A CA 1
ATOM 1445 C C . GLY A 1 189 ? -6.391 8.314 -18.435 1.00 70.81 189 GLY A C 1
ATOM 1446 O O . GLY A 1 189 ? -7.459 7.842 -18.057 1.00 70.81 189 GLY A O 1
ATOM 1447 N N . SER A 1 190 ? -5.379 7.538 -18.833 1.00 75.69 190 SER A N 1
ATOM 1448 C CA . SER A 1 190 ? -5.415 6.069 -18.772 1.00 75.69 190 SER A CA 1
ATOM 1449 C C . SER A 1 190 ? -5.275 5.515 -17.354 1.00 75.69 190 SER A C 1
ATOM 1451 O O . SER A 1 190 ? -5.561 4.343 -17.143 1.00 75.69 190 SER A O 1
ATOM 1453 N N . THR A 1 191 ? -4.888 6.341 -16.379 1.00 71.88 191 THR A N 1
ATOM 1454 C CA . THR A 1 191 ? -4.868 6.005 -14.947 1.00 71.88 191 THR A CA 1
ATOM 1455 C C . THR A 1 191 ? -6.267 6.205 -14.361 1.00 71.88 191 THR A C 1
ATOM 1457 O O . THR A 1 191 ? -6.472 6.941 -13.399 1.00 71.88 191 THR A O 1
ATOM 1460 N N . THR A 1 192 ? -7.262 5.594 -15.005 1.00 57.69 192 THR A N 1
ATOM 1461 C CA . THR A 1 192 ? -8.666 5.610 -14.590 1.00 57.69 192 THR A CA 1
ATOM 1462 C C . THR A 1 192 ? -9.131 4.178 -14.279 1.00 57.69 192 THR A C 1
ATOM 1464 O O . THR A 1 192 ? -8.622 3.244 -14.900 1.00 57.69 192 THR A O 1
ATOM 1467 N N . PRO A 1 193 ? -10.012 3.980 -13.276 1.00 47.94 193 PRO A N 1
ATOM 1468 C CA . PRO A 1 193 ? -10.468 2.650 -12.844 1.00 47.94 193 PRO A CA 1
ATOM 1469 C C . PRO A 1 193 ? -11.155 1.805 -13.926 1.00 47.94 193 PRO A C 1
ATOM 1471 O O . PRO A 1 193 ? -11.902 2.395 -14.740 1.00 47.94 193 PRO A O 1
#

Foldseek 3Di:
DDDDDDDDDDDDDDDDPDVPPPVVVVVPPPPPPPAAQAEEEEEEEEQAQVCQVPLVVLLVVVVVVVVCLCPDPVHHQYWYWYWYAWAPPDPDRIDTGETHSPVVVVNVVSVPRHHYDDDDPDTQLQQSLLCLLPVHPDDQDPSYAAEYEYEEAGDHDPPPPPGDGVVVSVVSCVVSNYYYHYDHTDDPPNNDD

pLDDT: mean 85.3, std 19.35, range [38.94, 98.81]

InterPro domains:
  IPR002035 von Willebrand factor, type A [PS50234] (40-193)
  IPR036465 von Willebrand factor A-like domain superfamily [G3DSA:3.40.50.410] (38-184)
  IPR036465 von Willebrand factor A-like domain superfamily [SSF53300] (39-186)
  IPR052969 Threonine-specific kinase-like protein [PTHR47763] (25-158)
  IPR056861 Hemicentin-1-like, von Willebrand factor A domain [PF25106] (41-183)